Protein AF-A0A847DWL1-F1 (afdb_monomer)

Radius of gyration: 47.7 Å; Cα contacts (8 Å, |Δi|>4): 60; chains: 1; bounding box: 111×87×131 Å

Solvent-accessible surface area (backbone atoms only — not comparable to full-atom values): 14388 Å² total; per-residue (Å²): 108,69,70,57,52,52,52,51,52,52,50,52,53,50,52,54,51,50,54,56,51,52,54,53,48,53,54,49,49,52,54,49,52,54,50,48,53,52,49,53,51,51,51,51,52,52,51,51,50,51,51,52,52,51,51,52,47,52,53,48,52,51,50,51,53,49,51,54,51,51,52,55,48,50,57,46,53,52,50,52,52,52,52,51,53,50,52,53,50,50,54,51,45,45,55,53,48,51,49,40,30,51,40,43,74,73,66,49,58,57,69,60,43,45,53,50,54,50,53,50,45,56,50,54,59,71,68,64,50,77,89,48,46,68,59,50,55,53,52,52,55,51,50,52,46,52,71,77,45,60,84,84,45,50,69,64,46,31,53,51,48,51,52,49,47,64,50,55,74,66,51,82,72,88,82,79,85,85,76,87,85,80,80,86,87,86,80,85,84,91,76,86,90,80,88,81,86,87,83,88,83,87,84,89,85,85,87,85,84,89,77,88,85,81,85,86,88,78,81,88,85,85,82,85,88,81,91,87,85,82,86,134

Sequence (232 aa):
MLALIAAIALAAWTMSRFRNIESGLTHRLEAIDQRGAAIDTTQRQTQDLARDLQNRLSVLEGRVAQTAGLQAQVDKLYRDRADDSYEVTLVEVESGLALAAQQLSLGASPRVVLARLQDLEARLERENDARLAPLRSALLADIERLRVHPATDVGSLALRINSIIAALDQLPLLSSVDEASAGSSGVDMADAAERKAPTAREPQTAAPSASSESAPNGAAAGRPGSASSGEP

Foldseek 3Di:
DVVVVVVVVVVVVVVVVVVVVVVVVVVVVVVVVVVVVVVVVVVVVVVVVVVVVVVVVVVVVVVVVVVVVVVVVVVVVVVVVLLVLVVVLLVVLLVLLLVLLVCLVVVHFLVVSLVSLVVNLVSVVVNPDPVCVVVSVVSVVLSVCCVPPVPPCSVVSSVVSVVVSVVSVPPDPVPDDDPPPPDDDDDDDPDDPDDDDDDDDDDDDDDDDDDDDDDDDDDDDDDDDDDDDDDD

Secondary structure (DSSP, 8-state):
-HHHHHHHHHHHHHHHHHHHHHHHHHHHHHHHHHHHHHHHHHHHHHHHHHHHHHHHHHHHHHHHHHHHHHHHHHHHHHHHHHHHHHHHHHHHHHHHHHHHHHHHHTT--HHHHHHHHHHHHHHHHHH--GGGHHHHHHHHHHHHHHHH-TTTSHHHHHHHHHHHHHHHTTS--TT-SSSTTSS-S-----------------------------------------------

pLDDT: mean 76.65, std 20.62, range [34.88, 98.25]

Nearest PDB structures (foldseek):
  6iql-assembly1_B  TM=6.545E-01  e=1.004E+00  Mus musculus
  6rz7-assembly1_A  TM=6.540E-01  e=3.590E+00  Homo sapiens
  8t1v-assembly1_A  TM=7.012E-01  e=9.480E+00  Homo sapiens

Structure (mmCIF, N/CA/C/O backbone):
data_AF-A0A847DWL1-F1
#
_entry.id   AF-A0A847DWL1-F1
#
loop_
_atom_site.group_PDB
_atom_site.id
_atom_site.type_symbol
_atom_site.label_atom_id
_atom_site.label_alt_id
_atom_site.label_comp_id
_atom_site.label_asym_id
_atom_site.label_entity_id
_atom_site.label_seq_id
_atom_site.pdbx_PDB_ins_code
_atom_site.Cartn_x
_atom_site.Cartn_y
_atom_site.Cartn_z
_atom_site.occupancy
_atom_site.B_iso_or_equiv
_atom_site.auth_seq_id
_atom_site.auth_comp_id
_atom_site.auth_asym_id
_atom_site.auth_atom_id
_atom_site.pdbx_PDB_model_num
ATOM 1 N N . MET A 1 1 ? 64.576 -1.127 -90.840 1.00 82.00 1 MET A N 1
ATOM 2 C CA . MET A 1 1 ? 64.602 -0.094 -89.778 1.00 82.00 1 MET A CA 1
ATOM 3 C C . MET A 1 1 ? 63.202 0.343 -89.356 1.00 82.00 1 MET A C 1
ATOM 5 O O . MET A 1 1 ? 62.863 0.121 -88.205 1.00 82.00 1 MET A O 1
ATOM 9 N N . LEU A 1 2 ? 62.355 0.867 -90.252 1.00 89.62 2 LEU A N 1
ATOM 10 C CA . LEU A 1 2 ? 61.003 1.338 -89.886 1.00 89.62 2 LEU A CA 1
ATOM 11 C C . LEU A 1 2 ? 60.101 0.258 -89.259 1.00 89.62 2 LEU A C 1
ATOM 13 O O . LEU A 1 2 ? 59.489 0.508 -88.229 1.00 89.62 2 LEU A O 1
ATOM 17 N N . ALA A 1 3 ? 60.083 -0.961 -89.810 1.00 88.81 3 ALA A N 1
ATOM 18 C CA . ALA A 1 3 ? 59.307 -2.069 -89.240 1.00 88.81 3 ALA A CA 1
ATOM 19 C C . ALA A 1 3 ? 59.775 -2.471 -87.826 1.00 88.81 3 ALA A C 1
ATOM 21 O O . ALA A 1 3 ? 58.960 -2.819 -86.978 1.00 88.81 3 ALA A O 1
ATOM 22 N N . LEU A 1 4 ? 61.081 -2.371 -87.554 1.00 89.81 4 LEU A N 1
ATOM 23 C CA . LEU A 1 4 ? 61.656 -2.681 -86.244 1.00 89.81 4 LEU A CA 1
ATOM 24 C C . LEU A 1 4 ? 61.266 -1.618 -85.207 1.00 89.81 4 LEU A C 1
ATOM 26 O O . LEU A 1 4 ? 60.873 -1.950 -84.095 1.00 89.81 4 LEU A O 1
ATOM 30 N N . ILE A 1 5 ? 61.315 -0.341 -85.594 1.00 90.19 5 ILE A N 1
ATOM 31 C CA . ILE A 1 5 ? 60.896 0.779 -84.740 1.00 90.19 5 ILE A CA 1
ATOM 32 C C . ILE A 1 5 ? 59.395 0.686 -84.442 1.00 90.19 5 ILE A C 1
ATOM 34 O O . ILE A 1 5 ? 58.993 0.852 -83.295 1.00 90.19 5 ILE A O 1
ATOM 38 N N . ALA A 1 6 ? 58.576 0.357 -85.446 1.00 89.50 6 ALA A N 1
ATOM 39 C CA . ALA A 1 6 ? 57.144 0.144 -85.264 1.00 89.50 6 ALA A CA 1
ATOM 40 C C . ALA A 1 6 ? 56.852 -1.025 -84.307 1.00 89.50 6 ALA A C 1
ATOM 42 O O . ALA A 1 6 ? 56.003 -0.893 -83.430 1.00 89.50 6 ALA A O 1
ATOM 43 N N . ALA A 1 7 ? 57.592 -2.135 -84.414 1.00 89.50 7 ALA A N 1
ATOM 44 C CA . ALA A 1 7 ? 57.454 -3.272 -83.504 1.00 89.50 7 ALA A CA 1
ATOM 45 C C . ALA A 1 7 ? 57.843 -2.916 -82.056 1.00 89.50 7 ALA A C 1
ATOM 47 O O . ALA A 1 7 ? 57.126 -3.275 -81.124 1.00 89.50 7 ALA A O 1
ATOM 48 N N . ILE A 1 8 ? 58.930 -2.160 -81.860 1.00 89.25 8 ILE A N 1
ATOM 49 C CA . ILE A 1 8 ? 59.368 -1.700 -80.531 1.00 89.25 8 ILE A CA 1
ATOM 50 C C . ILE A 1 8 ? 58.361 -0.710 -79.933 1.00 89.25 8 ILE A C 1
ATOM 52 O O . ILE A 1 8 ? 58.020 -0.818 -78.757 1.00 89.25 8 ILE A O 1
ATOM 56 N N . ALA A 1 9 ? 57.846 0.227 -80.733 1.00 88.69 9 ALA A N 1
ATOM 57 C CA . ALA A 1 9 ? 56.832 1.180 -80.290 1.00 88.69 9 ALA A CA 1
ATOM 58 C C . ALA A 1 9 ? 55.529 0.472 -79.883 1.00 88.69 9 ALA A C 1
ATOM 60 O O . ALA A 1 9 ? 54.944 0.800 -78.850 1.00 88.69 9 ALA A O 1
ATOM 61 N N . LEU A 1 10 ? 55.106 -0.540 -80.648 1.00 87.69 10 LEU A N 1
ATOM 62 C CA . LEU A 1 10 ? 53.917 -1.329 -80.334 1.00 87.69 10 LEU A CA 1
ATOM 63 C C . LEU A 1 10 ? 54.110 -2.162 -79.058 1.00 87.69 10 LEU A C 1
ATOM 65 O O . LEU A 1 10 ? 53.200 -2.204 -78.230 1.00 87.69 10 LEU A O 1
ATOM 69 N N . ALA A 1 11 ? 55.295 -2.756 -78.868 1.00 87.31 11 ALA A N 1
ATOM 70 C CA . ALA A 1 11 ? 55.662 -3.506 -77.665 1.00 87.31 11 ALA A CA 1
ATOM 71 C C . ALA A 1 11 ? 55.726 -2.611 -76.414 1.00 87.31 11 ALA A C 1
ATOM 73 O O . ALA A 1 11 ? 55.197 -2.968 -75.362 1.00 87.31 11 ALA A O 1
ATOM 74 N N . ALA A 1 12 ? 56.309 -1.414 -76.529 1.00 86.12 12 ALA A N 1
ATOM 75 C CA . ALA A 1 12 ? 56.329 -0.432 -75.446 1.00 86.12 12 ALA A CA 1
ATOM 76 C C . ALA A 1 12 ? 54.907 0.023 -75.076 1.00 86.12 12 ALA A C 1
ATOM 78 O O . ALA A 1 12 ? 54.562 0.095 -73.897 1.00 86.12 12 ALA A O 1
ATOM 79 N N . TRP A 1 13 ? 54.052 0.258 -76.077 1.00 88.88 13 TRP A N 1
ATOM 80 C CA . TRP A 1 13 ? 52.662 0.656 -75.861 1.00 88.88 13 TRP A CA 1
ATOM 81 C C . TRP A 1 13 ? 51.823 -0.442 -75.190 1.00 88.88 13 TRP A C 1
ATOM 83 O O . TRP A 1 13 ? 51.063 -0.156 -74.260 1.00 88.88 13 TRP A O 1
ATOM 93 N N . THR A 1 14 ? 51.995 -1.705 -75.599 1.00 84.38 14 THR A N 1
ATOM 94 C CA . THR A 1 14 ? 51.331 -2.845 -74.939 1.00 84.38 14 THR A CA 1
ATOM 95 C C . THR A 1 14 ? 51.829 -3.029 -73.509 1.00 84.38 14 THR A C 1
ATOM 97 O O . THR A 1 14 ? 51.009 -3.188 -72.607 1.00 84.38 14 THR A O 1
ATOM 100 N N . MET A 1 15 ? 53.136 -2.910 -73.258 1.00 82.69 15 MET A N 1
ATOM 101 C CA . MET A 1 15 ? 53.697 -3.019 -71.906 1.00 82.69 15 MET A CA 1
ATOM 102 C C . MET A 1 15 ? 53.171 -1.925 -70.962 1.00 82.69 15 MET A C 1
ATOM 104 O O . MET A 1 15 ? 52.817 -2.202 -69.815 1.00 82.69 15 MET A O 1
ATOM 108 N N . SER A 1 16 ? 53.059 -0.681 -71.441 1.00 79.25 16 SER A N 1
ATOM 109 C CA . SER A 1 16 ? 52.452 0.416 -70.675 1.00 79.25 16 SER A CA 1
ATOM 110 C C . SER A 1 16 ? 50.964 0.181 -70.394 1.00 79.25 16 SER A C 1
ATOM 112 O O . SER A 1 16 ? 50.485 0.519 -69.312 1.00 79.25 16 SER A O 1
ATOM 114 N N . ARG A 1 17 ? 50.224 -0.433 -71.329 1.00 80.25 17 ARG A N 1
ATOM 115 C CA . ARG A 1 17 ? 48.820 -0.820 -71.117 1.00 80.25 17 ARG A CA 1
ATOM 116 C C . ARG A 1 17 ? 48.664 -1.881 -70.029 1.00 80.25 17 ARG A C 1
ATOM 118 O O . ARG A 1 1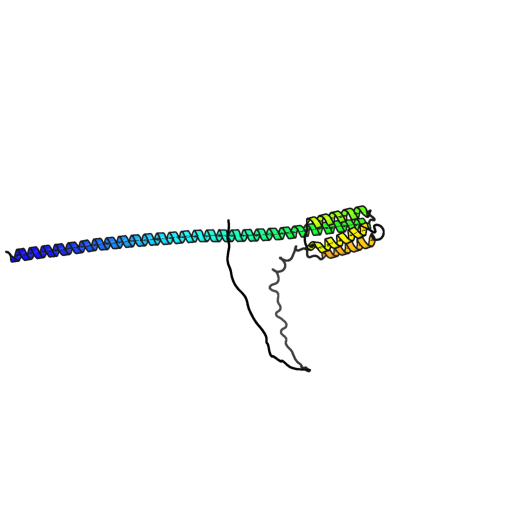7 ? 47.770 -1.731 -69.203 1.00 80.25 17 ARG A O 1
ATOM 125 N N . PHE A 1 18 ? 49.532 -2.892 -69.993 1.00 76.25 18 PHE A N 1
ATOM 126 C CA . PHE A 1 18 ? 49.518 -3.921 -68.944 1.00 76.25 18 PHE A CA 1
ATOM 127 C C . PHE A 1 18 ? 49.814 -3.337 -67.557 1.00 76.25 18 PHE A C 1
ATOM 129 O O . PHE A 1 18 ? 49.041 -3.555 -66.628 1.00 76.25 18 PHE A O 1
ATOM 136 N N . ARG A 1 19 ? 50.845 -2.490 -67.439 1.00 77.94 19 ARG A N 1
ATOM 137 C CA . ARG A 1 19 ? 51.198 -1.824 -66.170 1.00 77.94 19 ARG A CA 1
ATOM 138 C C . ARG A 1 19 ? 50.071 -0.955 -65.603 1.00 77.94 19 ARG A C 1
ATOM 140 O O . ARG A 1 19 ? 49.864 -0.936 -64.394 1.00 77.94 19 ARG A O 1
ATOM 147 N N . ASN A 1 20 ? 49.321 -0.263 -66.464 1.00 79.06 20 ASN A N 1
ATOM 148 C CA . ASN A 1 20 ? 48.182 0.558 -66.036 1.00 79.06 20 ASN A CA 1
ATOM 149 C C . ASN A 1 20 ? 46.973 -0.279 -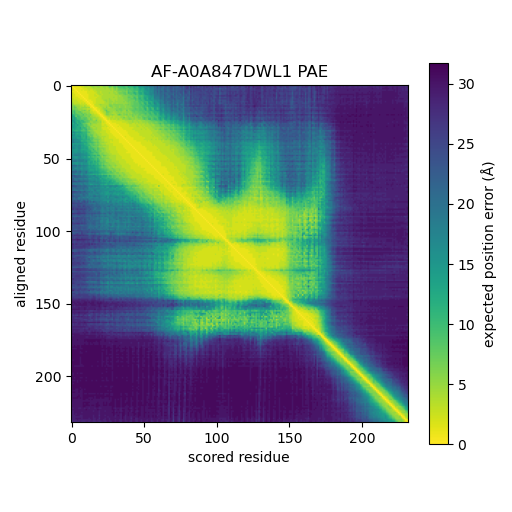65.578 1.00 79.06 20 ASN A C 1
ATOM 151 O O . ASN A 1 20 ? 46.176 0.187 -64.767 1.00 79.06 20 ASN A O 1
ATOM 155 N N . ILE A 1 21 ? 46.810 -1.496 -66.107 1.00 78.94 21 ILE A N 1
ATOM 156 C CA . ILE A 1 21 ? 45.736 -2.412 -65.697 1.00 78.94 21 ILE A CA 1
ATOM 157 C C . ILE A 1 21 ? 46.082 -3.058 -64.351 1.00 78.94 21 ILE A C 1
ATOM 159 O O . ILE A 1 21 ? 45.221 -3.123 -63.477 1.00 78.94 21 ILE A O 1
ATOM 163 N N . GLU A 1 22 ? 47.335 -3.477 -64.164 1.00 81.56 22 GLU A N 1
ATOM 164 C CA . GLU A 1 22 ? 47.825 -4.047 -62.903 1.00 81.56 22 GLU A CA 1
ATOM 165 C C . GLU A 1 22 ? 47.701 -3.053 -61.742 1.00 81.56 22 GLU A C 1
ATOM 167 O O . GLU A 1 22 ? 47.125 -3.398 -60.712 1.00 81.56 22 GLU A O 1
ATOM 172 N N . SER A 1 23 ? 48.134 -1.798 -61.925 1.00 80.31 23 SER A N 1
ATOM 173 C CA . SER A 1 23 ? 48.008 -0.765 -60.885 1.00 80.31 23 SER A CA 1
ATOM 174 C C . SER A 1 23 ? 46.550 -0.411 -60.572 1.00 80.31 23 SER A C 1
ATOM 176 O O . SER A 1 23 ? 46.177 -0.219 -59.414 1.00 80.31 23 SER A O 1
ATOM 178 N N . GLY A 1 24 ? 45.682 -0.372 -61.588 1.00 81.38 24 GLY A N 1
ATOM 179 C CA . GLY A 1 24 ? 44.247 -0.175 -61.388 1.00 81.38 24 GLY A CA 1
ATOM 180 C C . GLY A 1 24 ? 43.596 -1.317 -60.601 1.00 81.38 24 GLY A C 1
ATOM 181 O O . GLY A 1 24 ? 42.674 -1.076 -59.819 1.00 81.38 24 GLY A O 1
ATOM 182 N N . LEU A 1 25 ? 44.080 -2.550 -60.777 1.00 86.94 25 LEU A N 1
ATOM 183 C CA . LEU A 1 25 ? 43.578 -3.723 -60.069 1.00 86.94 25 LEU A CA 1
ATOM 184 C C . LEU A 1 25 ? 44.047 -3.748 -58.612 1.00 86.94 25 LEU A C 1
ATOM 186 O O . LEU A 1 25 ? 43.224 -3.996 -57.734 1.00 86.94 25 LEU A O 1
ATOM 190 N N . THR A 1 26 ? 45.315 -3.422 -58.340 1.00 86.12 26 THR A N 1
ATOM 191 C CA . THR A 1 26 ? 45.828 -3.320 -56.963 1.00 86.12 26 THR A CA 1
ATOM 192 C C . THR A 1 26 ? 45.109 -2.225 -56.185 1.00 86.12 26 THR A C 1
ATOM 194 O O . THR A 1 26 ? 44.660 -2.471 -55.071 1.00 86.12 26 THR A O 1
ATOM 197 N N . HIS A 1 27 ? 44.896 -1.051 -56.791 1.00 90.56 27 HIS A N 1
ATOM 198 C CA . HIS A 1 27 ? 44.134 0.026 -56.152 1.00 90.56 27 HIS A CA 1
ATOM 199 C C . HIS A 1 27 ? 42.665 -0.342 -55.920 1.00 90.56 27 HIS A C 1
ATOM 201 O O . HIS A 1 27 ? 42.089 0.026 -54.898 1.00 90.56 27 HIS A O 1
ATOM 207 N N . ARG A 1 28 ? 42.035 -1.076 -56.848 1.00 90.31 28 ARG A N 1
ATOM 208 C CA . ARG A 1 28 ? 40.670 -1.583 -56.642 1.00 90.31 28 ARG A CA 1
ATOM 209 C C . ARG A 1 28 ? 40.606 -2.607 -55.519 1.00 90.31 28 ARG A C 1
ATOM 211 O O . ARG A 1 28 ? 39.649 -2.567 -54.754 1.00 90.31 28 ARG A O 1
ATOM 218 N N . LEU A 1 29 ? 41.587 -3.501 -55.433 1.00 93.19 29 LEU A N 1
ATOM 219 C CA . LEU A 1 29 ? 41.646 -4.515 -54.386 1.00 93.19 29 LEU A CA 1
ATOM 220 C C . LEU A 1 29 ? 41.826 -3.860 -53.014 1.00 93.19 29 LEU A C 1
ATOM 222 O O . LEU A 1 29 ? 41.023 -4.101 -52.122 1.00 93.19 29 LEU A O 1
ATOM 226 N N . GLU A 1 30 ? 42.761 -2.916 -52.898 1.00 93.62 30 GLU A N 1
ATOM 227 C CA . GLU A 1 30 ? 42.979 -2.139 -51.675 1.00 93.62 30 GLU A CA 1
ATOM 228 C C . GLU A 1 30 ? 41.723 -1.352 -51.257 1.00 93.62 30 GLU A C 1
ATOM 230 O O . GLU A 1 30 ? 41.351 -1.339 -50.085 1.00 93.62 30 GLU A O 1
ATOM 235 N N . ALA A 1 31 ? 41.003 -0.747 -52.210 1.00 93.88 31 ALA A N 1
ATOM 236 C CA . ALA A 1 31 ? 39.746 -0.054 -51.925 1.00 93.88 31 ALA A CA 1
ATOM 237 C C . ALA A 1 31 ? 38.620 -1.004 -51.471 1.00 93.88 31 ALA A C 1
ATOM 239 O O . ALA A 1 31 ? 37.774 -0.609 -50.666 1.00 93.88 31 ALA A O 1
ATOM 240 N N . ILE A 1 32 ? 38.577 -2.239 -51.987 1.00 94.56 32 ILE A N 1
ATOM 241 C CA . ILE A 1 32 ? 37.629 -3.270 -51.538 1.00 94.56 32 ILE A CA 1
ATOM 242 C C . ILE A 1 32 ? 37.988 -3.729 -50.123 1.00 94.56 32 ILE A C 1
ATOM 244 O O . ILE A 1 32 ? 37.096 -3.773 -49.278 1.00 94.56 32 ILE A O 1
ATOM 248 N N . ASP A 1 33 ? 39.268 -3.977 -49.842 1.00 95.19 33 ASP A N 1
ATOM 249 C CA . ASP A 1 33 ? 39.745 -4.385 -48.516 1.00 95.19 33 ASP A CA 1
ATOM 250 C C . ASP A 1 33 ? 39.462 -3.304 -47.461 1.00 95.19 33 ASP A C 1
ATOM 252 O O . ASP A 1 33 ? 38.936 -3.601 -46.387 1.00 95.19 33 ASP A O 1
ATOM 256 N N . GLN A 1 34 ? 39.704 -2.027 -47.784 1.00 95.50 34 GLN A N 1
ATOM 257 C CA . GLN A 1 34 ? 39.369 -0.900 -46.903 1.00 95.50 34 GLN A CA 1
ATOM 258 C C . GLN A 1 34 ? 37.861 -0.801 -46.631 1.00 95.50 34 GLN A C 1
ATOM 260 O O . GLN A 1 34 ? 37.450 -0.552 -45.496 1.00 95.50 34 GLN A O 1
ATOM 265 N N . ARG A 1 35 ? 37.017 -1.016 -47.651 1.00 94.69 35 ARG A N 1
ATOM 266 C CA . ARG A 1 35 ? 35.554 -1.051 -47.480 1.00 94.69 35 ARG A CA 1
ATOM 267 C C . ARG A 1 35 ? 35.113 -2.243 -46.637 1.00 94.69 35 ARG A C 1
ATOM 269 O O . ARG A 1 35 ? 34.238 -2.068 -45.796 1.00 94.69 35 ARG A O 1
ATOM 276 N N . GLY A 1 36 ? 35.721 -3.413 -46.830 1.00 96.50 36 GLY A N 1
ATOM 277 C CA . GLY A 1 36 ? 35.481 -4.601 -46.009 1.00 96.50 36 GLY A CA 1
ATOM 278 C C . GLY A 1 36 ? 35.791 -4.330 -44.538 1.00 96.50 36 GLY A C 1
ATOM 279 O O . GLY A 1 36 ? 34.924 -4.501 -43.686 1.00 96.50 36 GLY A O 1
ATOM 280 N N . ALA A 1 37 ? 36.969 -3.766 -44.255 1.00 96.19 37 ALA A N 1
ATOM 281 C CA . ALA A 1 37 ? 37.354 -3.379 -42.901 1.00 96.19 37 ALA A CA 1
ATOM 282 C C . ALA A 1 37 ? 36.398 -2.337 -42.284 1.00 96.19 37 ALA A C 1
ATOM 284 O O . ALA A 1 37 ? 36.060 -2.438 -41.106 1.00 96.19 37 ALA A O 1
ATOM 285 N N . ALA A 1 38 ? 35.927 -1.354 -43.061 1.00 95.69 38 ALA A N 1
ATOM 286 C CA . ALA A 1 38 ? 34.955 -0.360 -42.594 1.00 95.69 38 ALA A CA 1
ATOM 287 C C . ALA A 1 38 ? 33.562 -0.961 -42.312 1.00 95.69 38 ALA A C 1
ATOM 289 O O . ALA A 1 38 ? 32.874 -0.536 -41.380 1.00 95.69 38 ALA A O 1
ATOM 290 N N . ILE A 1 39 ? 33.138 -1.957 -43.096 1.00 96.75 39 ILE A N 1
ATOM 291 C CA . ILE A 1 39 ? 31.892 -2.696 -42.852 1.00 96.75 39 ILE A CA 1
ATOM 292 C C . ILE A 1 39 ? 32.023 -3.527 -41.574 1.00 96.75 39 ILE A C 1
ATOM 294 O O . ILE A 1 39 ? 31.145 -3.444 -40.717 1.00 96.75 39 ILE A O 1
ATOM 298 N N . ASP A 1 40 ? 33.130 -4.250 -41.398 1.00 97.25 40 ASP A N 1
ATOM 299 C CA . ASP A 1 40 ? 33.374 -5.071 -40.207 1.00 97.25 40 ASP A CA 1
ATOM 300 C C . ASP A 1 40 ? 33.408 -4.227 -38.926 1.00 97.25 40 ASP A C 1
ATOM 302 O O . ASP A 1 40 ? 32.845 -4.616 -37.899 1.00 97.25 40 ASP A O 1
ATOM 306 N N . THR A 1 41 ? 34.041 -3.049 -38.963 1.00 97.38 41 THR A N 1
ATOM 307 C CA . THR A 1 41 ? 34.055 -2.134 -37.810 1.00 97.38 41 THR A CA 1
ATOM 308 C C . THR A 1 41 ? 32.663 -1.589 -37.511 1.00 97.38 41 THR A C 1
ATOM 310 O O . THR A 1 41 ? 32.253 -1.599 -36.350 1.00 97.38 41 THR A O 1
ATOM 313 N N . THR A 1 42 ? 31.902 -1.193 -38.535 1.00 97.06 42 THR A N 1
ATOM 314 C CA . THR A 1 42 ? 30.512 -0.728 -38.379 1.00 97.06 42 THR A CA 1
ATOM 315 C C . THR A 1 42 ? 29.609 -1.835 -37.828 1.00 97.06 42 THR A C 1
ATOM 317 O O . THR A 1 42 ? 28.774 -1.589 -36.953 1.00 97.06 42 THR A O 1
ATOM 320 N N . GLN A 1 43 ? 29.793 -3.076 -38.285 1.00 97.88 43 GLN A N 1
ATOM 321 C CA . GLN A 1 43 ? 29.054 -4.234 -37.791 1.00 97.88 43 GLN A CA 1
ATOM 322 C C . GLN A 1 43 ? 29.353 -4.486 -36.310 1.00 97.88 43 GLN A C 1
ATOM 324 O O . GLN A 1 43 ? 28.420 -4.672 -35.529 1.00 97.88 43 GLN A O 1
ATOM 329 N N . ARG A 1 44 ? 30.630 -4.439 -35.905 1.00 97.75 44 ARG A N 1
ATOM 330 C CA . ARG A 1 44 ? 31.029 -4.566 -34.492 1.00 97.75 44 ARG A CA 1
ATOM 331 C C . ARG A 1 44 ? 30.434 -3.447 -33.636 1.00 97.75 44 ARG A C 1
ATOM 333 O O . ARG A 1 44 ? 29.816 -3.744 -32.623 1.00 97.75 44 ARG A O 1
ATOM 340 N N . GLN A 1 45 ? 30.511 -2.192 -34.083 1.00 97.50 45 GLN A N 1
ATOM 341 C CA . GLN A 1 45 ? 29.896 -1.054 -33.383 1.00 97.50 45 GLN A CA 1
ATOM 342 C C . GLN A 1 45 ? 28.381 -1.221 -33.217 1.00 97.50 45 GLN A C 1
ATOM 344 O O . GLN A 1 45 ? 27.838 -0.944 -32.151 1.00 97.50 45 GLN A O 1
ATOM 349 N N . THR A 1 46 ? 27.698 -1.714 -34.252 1.00 97.50 46 THR A N 1
ATOM 350 C CA . THR A 1 46 ? 26.253 -1.973 -34.201 1.00 97.50 46 THR A CA 1
ATOM 351 C C . THR A 1 46 ? 25.925 -3.094 -33.213 1.00 97.50 46 THR A C 1
ATOM 353 O O . THR A 1 46 ? 24.967 -2.979 -32.452 1.00 97.50 46 THR A O 1
ATOM 356 N N . GLN A 1 47 ? 26.728 -4.162 -33.183 1.00 98.06 47 GLN A N 1
ATOM 357 C CA . GLN A 1 47 ? 26.576 -5.244 -32.205 1.00 98.06 47 GLN A CA 1
ATOM 358 C C . GLN A 1 47 ? 26.821 -4.758 -30.774 1.00 98.06 47 GLN A C 1
ATOM 360 O O . GLN A 1 47 ? 26.071 -5.126 -29.873 1.00 98.06 47 GLN A O 1
ATOM 365 N N . ASP A 1 48 ? 27.830 -3.917 -30.561 1.00 97.88 48 ASP A N 1
ATOM 366 C CA . ASP A 1 48 ? 28.130 -3.360 -29.243 1.00 97.88 48 ASP A CA 1
ATOM 367 C C . ASP A 1 48 ? 27.039 -2.387 -28.777 1.00 97.88 48 ASP A C 1
ATOM 369 O O . ASP A 1 48 ? 26.630 -2.440 -27.618 1.00 97.88 48 ASP A O 1
ATOM 373 N N . LEU A 1 49 ? 26.476 -1.580 -29.683 1.00 97.94 49 LEU A N 1
ATOM 374 C CA . LEU A 1 49 ? 25.313 -0.739 -29.392 1.00 97.94 49 LEU A CA 1
ATOM 375 C C . LEU A 1 49 ? 24.080 -1.586 -29.051 1.00 97.94 49 LEU A C 1
ATOM 377 O O . LEU A 1 49 ? 23.380 -1.283 -28.088 1.00 97.94 49 LEU A O 1
ATOM 381 N N . ALA A 1 50 ? 23.826 -2.670 -29.790 1.00 97.88 50 ALA A N 1
ATOM 382 C CA . ALA A 1 50 ? 22.728 -3.589 -29.486 1.00 97.88 50 ALA A CA 1
ATOM 383 C C . ALA A 1 50 ? 22.896 -4.241 -28.102 1.00 97.88 50 ALA A C 1
ATOM 385 O O . ALA A 1 50 ? 21.929 -4.330 -27.345 1.00 97.88 50 ALA A O 1
ATOM 386 N N . ARG A 1 51 ? 24.126 -4.630 -27.739 1.00 98.19 51 ARG A N 1
ATOM 387 C CA . ARG A 1 51 ? 24.454 -5.140 -26.398 1.00 98.19 51 ARG A CA 1
ATOM 388 C C . ARG A 1 51 ? 24.243 -4.082 -25.314 1.00 98.19 51 ARG A C 1
ATOM 390 O O . ARG A 1 51 ? 23.660 -4.402 -24.283 1.00 98.19 51 ARG A O 1
ATOM 397 N N . ASP A 1 52 ? 24.659 -2.833 -25.536 1.00 98.00 52 ASP A N 1
ATOM 398 C CA . ASP A 1 52 ? 24.426 -1.736 -24.581 1.00 98.00 52 ASP A CA 1
ATOM 399 C C . ASP A 1 52 ? 22.927 -1.478 -24.377 1.00 98.00 52 ASP A C 1
ATOM 401 O O . ASP A 1 52 ? 22.457 -1.386 -23.242 1.00 98.00 52 ASP A O 1
ATOM 405 N N . LEU A 1 53 ? 22.146 -1.441 -25.463 1.00 97.94 53 LEU A N 1
ATOM 406 C CA . LEU A 1 53 ? 20.691 -1.295 -25.386 1.00 97.94 53 LEU A CA 1
ATOM 407 C C . LEU A 1 53 ? 20.036 -2.458 -24.638 1.00 97.94 53 LEU A C 1
ATOM 409 O O . LEU A 1 53 ? 19.166 -2.217 -23.804 1.00 97.94 53 LEU A O 1
ATOM 413 N N . GLN A 1 54 ? 20.466 -3.697 -24.883 1.00 97.50 54 GLN A N 1
ATOM 414 C CA . GLN A 1 54 ? 19.950 -4.867 -24.174 1.00 97.50 54 GLN A CA 1
ATOM 415 C C . GLN A 1 54 ? 20.292 -4.827 -22.679 1.00 97.50 54 GLN A C 1
ATOM 417 O O . GLN A 1 54 ? 19.438 -5.130 -21.846 1.00 97.50 54 GLN A O 1
ATOM 422 N N . ASN A 1 55 ? 21.497 -4.380 -22.318 1.00 97.94 55 ASN A N 1
ATOM 423 C CA . ASN A 1 55 ? 21.880 -4.186 -20.920 1.00 97.94 55 ASN A CA 1
ATOM 424 C C . ASN A 1 55 ? 21.021 -3.105 -20.249 1.00 97.94 55 ASN A C 1
ATOM 426 O O . ASN A 1 55 ? 20.517 -3.309 -19.145 1.00 97.94 55 ASN A O 1
ATOM 430 N N . ARG A 1 56 ? 20.800 -1.967 -20.920 1.00 97.69 56 ARG A N 1
ATOM 431 C CA . ARG A 1 56 ? 19.918 -0.901 -20.415 1.00 97.69 56 ARG A CA 1
ATOM 432 C C . ARG A 1 56 ? 18.480 -1.379 -20.267 1.00 97.69 56 ARG A C 1
ATOM 434 O O . ARG A 1 56 ? 17.846 -1.038 -19.272 1.00 97.69 56 ARG A O 1
ATOM 441 N N . LEU A 1 57 ? 17.983 -2.166 -21.222 1.00 98.25 57 LEU A N 1
ATOM 442 C CA . LEU A 1 57 ? 16.654 -2.766 -21.160 1.00 98.25 57 LEU A CA 1
ATOM 443 C C . LEU A 1 57 ? 16.542 -3.685 -19.944 1.00 98.25 57 LEU A C 1
ATOM 445 O O . LEU A 1 57 ? 15.629 -3.507 -19.154 1.00 98.25 57 LEU A O 1
ATOM 449 N N . SER A 1 58 ? 17.517 -4.569 -19.727 1.00 97.00 58 SER A N 1
ATOM 450 C CA . SER A 1 58 ? 17.536 -5.459 -18.561 1.00 97.00 58 SER A CA 1
ATOM 451 C C . SER A 1 58 ? 17.544 -4.682 -17.236 1.00 97.00 58 SER A C 1
ATOM 453 O O . SER A 1 58 ? 16.816 -5.024 -16.304 1.00 97.00 58 SER A O 1
ATOM 455 N N . VAL A 1 59 ? 18.298 -3.580 -17.153 1.00 97.88 59 VAL A N 1
ATOM 456 C CA . VAL A 1 59 ? 18.278 -2.694 -15.975 1.00 97.88 59 VAL A CA 1
ATOM 457 C C . VAL A 1 59 ? 16.915 -2.015 -15.804 1.00 97.88 59 VAL A C 1
ATOM 459 O O . VAL A 1 59 ? 16.427 -1.901 -14.679 1.00 97.88 59 VAL A O 1
ATOM 462 N N . LEU A 1 60 ? 16.293 -1.554 -16.892 1.00 97.94 60 LEU A N 1
ATOM 463 C CA . LEU A 1 60 ? 14.967 -0.932 -16.862 1.00 97.94 60 LEU A CA 1
ATOM 464 C C . LEU A 1 60 ? 13.885 -1.933 -16.456 1.00 97.94 60 LEU A C 1
ATOM 466 O O . LEU A 1 60 ? 13.087 -1.620 -15.580 1.00 97.94 60 LEU A O 1
ATOM 470 N N . GLU A 1 61 ? 13.894 -3.137 -17.021 1.00 96.62 61 GLU A N 1
ATOM 471 C CA . GLU A 1 61 ? 13.010 -4.242 -16.644 1.00 96.62 61 GLU A CA 1
ATOM 472 C C . GLU A 1 61 ? 13.174 -4.590 -15.162 1.00 96.62 61 GLU A C 1
ATOM 474 O O . GLU A 1 61 ? 12.182 -4.709 -14.445 1.00 96.62 61 GLU A O 1
ATOM 479 N N . GLY A 1 62 ? 14.415 -4.650 -14.667 1.00 96.38 62 GLY A N 1
ATOM 480 C CA . GLY A 1 62 ? 14.700 -4.844 -13.246 1.00 96.38 62 GLY A CA 1
ATOM 481 C C . GLY A 1 62 ? 14.131 -3.728 -12.366 1.00 96.38 62 GLY A C 1
ATOM 482 O O . GLY A 1 62 ? 13.525 -4.006 -11.331 1.00 96.38 62 GLY A O 1
ATOM 483 N N . ARG A 1 63 ? 14.256 -2.460 -12.786 1.00 95.69 63 ARG A N 1
ATOM 484 C CA . ARG A 1 63 ? 13.655 -1.316 -12.074 1.00 95.69 63 ARG A CA 1
ATOM 485 C C . ARG A 1 63 ? 12.131 -1.366 -12.093 1.00 95.69 63 ARG A C 1
ATOM 487 O O . ARG A 1 63 ? 11.519 -1.102 -11.065 1.00 95.69 63 ARG A O 1
ATOM 494 N N . VAL A 1 64 ? 11.521 -1.734 -13.219 1.00 96.94 64 VAL A N 1
ATOM 495 C CA . VAL A 1 64 ? 10.065 -1.902 -13.330 1.00 96.94 64 VAL A CA 1
ATOM 496 C C . VAL A 1 64 ? 9.589 -3.016 -12.396 1.00 96.94 64 VAL A C 1
ATOM 498 O O . VAL A 1 64 ? 8.676 -2.787 -11.603 1.00 96.94 64 VAL A O 1
ATOM 501 N N . ALA A 1 65 ? 10.254 -4.175 -12.403 1.00 95.56 65 ALA A N 1
ATOM 502 C CA . ALA A 1 65 ? 9.948 -5.283 -11.498 1.00 95.56 65 ALA A CA 1
ATOM 503 C C . ALA A 1 65 ? 10.097 -4.876 -10.022 1.00 95.56 65 ALA A C 1
ATOM 505 O O . ALA A 1 65 ? 9.231 -5.185 -9.204 1.00 95.56 65 ALA A O 1
ATOM 506 N N . GLN A 1 66 ? 11.141 -4.114 -9.685 1.00 94.19 66 GLN A N 1
ATOM 507 C CA . GLN A 1 66 ? 11.325 -3.568 -8.341 1.00 94.19 66 GLN A CA 1
ATOM 508 C C . GLN A 1 66 ? 10.189 -2.611 -7.956 1.00 94.19 66 GLN A C 1
ATOM 510 O O . GLN A 1 66 ? 9.641 -2.732 -6.864 1.00 94.19 66 GLN A O 1
ATOM 515 N N . THR A 1 67 ? 9.803 -1.682 -8.837 1.00 93.25 67 THR A N 1
ATOM 516 C CA . THR A 1 67 ? 8.701 -0.748 -8.554 1.00 93.25 67 THR A CA 1
ATOM 517 C C . THR A 1 67 ? 7.360 -1.457 -8.398 1.00 93.25 67 THR A C 1
ATOM 519 O O . THR A 1 67 ? 6.608 -1.113 -7.490 1.00 93.25 67 THR A O 1
ATOM 522 N N . ALA A 1 68 ? 7.086 -2.482 -9.210 1.00 92.00 68 ALA A N 1
ATOM 523 C CA . ALA A 1 68 ? 5.892 -3.310 -9.067 1.00 92.00 68 ALA A CA 1
ATOM 524 C C . ALA A 1 68 ? 5.894 -4.066 -7.727 1.00 92.00 68 ALA A C 1
ATOM 526 O O . ALA A 1 68 ? 4.875 -4.113 -7.041 1.00 92.00 68 ALA A O 1
ATOM 527 N N . GLY A 1 69 ? 7.054 -4.587 -7.307 1.00 93.69 69 GLY A N 1
ATOM 528 C CA . GLY A 1 69 ? 7.219 -5.214 -5.994 1.00 93.69 69 GLY A CA 1
ATOM 529 C C . GLY A 1 69 ? 6.980 -4.246 -4.830 1.00 93.69 69 GLY A C 1
ATOM 530 O O . GLY A 1 69 ? 6.289 -4.593 -3.875 1.00 93.69 69 GLY A O 1
ATOM 531 N N . LEU A 1 70 ? 7.487 -3.012 -4.927 1.00 95.06 70 LEU A N 1
ATOM 532 C CA . LEU A 1 70 ? 7.261 -1.972 -3.915 1.00 95.06 70 LEU A CA 1
ATOM 533 C C . LEU A 1 70 ? 5.788 -1.556 -3.830 1.00 95.06 70 LEU A C 1
ATOM 535 O O . LEU A 1 70 ? 5.274 -1.386 -2.728 1.00 95.06 70 LEU A O 1
ATOM 539 N N . GLN A 1 71 ? 5.096 -1.426 -4.964 1.00 92.00 71 GLN A N 1
ATOM 540 C CA . GLN A 1 71 ? 3.658 -1.135 -4.982 1.00 92.00 71 GLN A CA 1
ATOM 541 C C . GLN A 1 71 ? 2.857 -2.248 -4.300 1.00 92.00 71 GLN A C 1
ATOM 543 O O . GLN A 1 71 ? 2.071 -1.966 -3.400 1.00 92.00 71 GLN A O 1
ATOM 548 N N . ALA A 1 72 ? 3.136 -3.514 -4.630 1.00 91.06 72 ALA A N 1
ATOM 549 C CA . ALA A 1 72 ? 2.489 -4.653 -3.980 1.00 91.06 72 ALA A CA 1
ATOM 550 C C . ALA A 1 72 ? 2.752 -4.694 -2.461 1.00 91.06 72 ALA A C 1
ATOM 552 O O . ALA A 1 72 ? 1.869 -5.059 -1.684 1.00 91.06 72 ALA A O 1
ATOM 553 N N . GLN A 1 73 ? 3.951 -4.291 -2.025 1.00 93.31 73 GLN A N 1
ATOM 554 C CA . GLN A 1 73 ? 4.284 -4.186 -0.606 1.00 93.31 73 GLN A CA 1
ATOM 555 C C . GLN A 1 73 ? 3.504 -3.065 0.089 1.00 93.31 73 GLN A C 1
ATOM 557 O O . GLN A 1 73 ? 3.023 -3.275 1.198 1.00 93.31 73 GLN A O 1
ATOM 562 N N . VAL A 1 74 ? 3.342 -1.901 -0.546 1.00 93.44 74 VAL A N 1
ATOM 563 C CA . VAL A 1 74 ? 2.526 -0.801 -0.004 1.00 93.44 74 VAL A CA 1
ATOM 564 C C . VAL A 1 74 ? 1.062 -1.218 0.119 1.00 93.44 74 VAL A C 1
ATOM 566 O O . VAL A 1 74 ? 0.464 -0.994 1.168 1.00 93.44 74 VAL A O 1
ATOM 569 N N . ASP A 1 75 ? 0.508 -1.888 -0.893 1.00 89.56 75 ASP A N 1
ATOM 570 C CA . ASP A 1 75 ? -0.871 -2.388 -0.850 1.00 89.56 75 ASP A CA 1
ATOM 571 C C . ASP A 1 75 ? -1.070 -3.414 0.269 1.00 89.56 75 ASP A C 1
ATOM 573 O O . ASP A 1 75 ? -2.102 -3.424 0.942 1.00 89.56 75 ASP A O 1
ATOM 577 N N . LYS A 1 76 ? -0.074 -4.283 0.490 1.00 91.81 76 LYS A N 1
ATOM 578 C CA . LYS A 1 76 ? -0.077 -5.217 1.618 1.00 91.81 76 LYS A CA 1
ATOM 579 C C . LYS A 1 76 ? -0.036 -4.468 2.952 1.00 91.81 76 LYS A C 1
ATOM 581 O O . LYS A 1 76 ? -0.928 -4.667 3.760 1.00 91.81 76 LYS A O 1
ATOM 586 N N . LEU A 1 77 ? 0.924 -3.562 3.150 1.00 90.94 77 LEU A N 1
ATOM 587 C CA . LEU A 1 77 ? 1.047 -2.781 4.388 1.00 90.94 77 LEU A CA 1
ATOM 588 C C . LEU A 1 77 ? -0.203 -1.947 4.688 1.00 90.94 77 LEU A C 1
ATOM 590 O O . LEU A 1 77 ? -0.548 -1.760 5.851 1.00 90.94 77 LEU A O 1
ATOM 594 N N . TYR A 1 78 ? -0.879 -1.434 3.658 1.00 87.88 78 TYR A N 1
ATOM 595 C CA . TYR A 1 78 ? -2.128 -0.698 3.824 1.00 87.88 78 TYR A CA 1
ATOM 596 C C . TYR A 1 78 ? -3.263 -1.603 4.314 1.00 87.88 78 TYR A C 1
ATOM 598 O O . TYR A 1 78 ? -3.984 -1.216 5.232 1.00 87.88 78 TYR A O 1
ATOM 606 N N . ARG A 1 79 ? -3.398 -2.806 3.737 1.00 87.25 79 ARG A N 1
ATOM 607 C CA . ARG A 1 79 ? -4.379 -3.804 4.190 1.00 87.25 79 ARG A CA 1
ATOM 608 C C . ARG A 1 79 ? -4.076 -4.294 5.602 1.00 87.25 79 ARG A C 1
ATOM 610 O O . ARG A 1 79 ? -4.955 -4.197 6.446 1.00 87.25 79 ARG A O 1
ATOM 617 N N . ASP A 1 80 ? -2.833 -4.694 5.865 1.00 89.81 80 ASP A N 1
ATOM 618 C CA . ASP A 1 80 ? -2.393 -5.172 7.180 1.00 89.81 80 ASP A CA 1
ATOM 619 C C . ASP A 1 80 ? -2.646 -4.094 8.253 1.00 89.81 80 ASP A C 1
ATOM 621 O O . ASP A 1 80 ? -3.217 -4.375 9.297 1.00 89.81 80 ASP A O 1
ATOM 625 N N . ARG A 1 81 ? -2.333 -2.819 7.968 1.00 88.06 81 ARG A N 1
ATOM 626 C CA . ARG A 1 81 ? -2.605 -1.710 8.898 1.00 88.06 81 ARG A CA 1
ATOM 627 C C . ARG A 1 81 ? -4.099 -1.474 9.141 1.00 88.06 81 ARG A C 1
ATOM 629 O O . ARG A 1 81 ? -4.464 -1.081 10.248 1.00 88.06 81 ARG A O 1
ATOM 636 N N . ALA A 1 82 ? -4.936 -1.615 8.114 1.00 82.25 82 ALA A N 1
ATOM 637 C CA . ALA A 1 82 ? -6.380 -1.446 8.252 1.00 82.25 82 ALA A CA 1
ATOM 638 C C . ALA A 1 82 ? -6.990 -2.575 9.097 1.00 82.25 82 ALA A C 1
ATOM 640 O O . ALA A 1 82 ? -7.790 -2.296 9.988 1.00 82.25 82 ALA A O 1
ATOM 641 N N . ASP A 1 83 ? -6.568 -3.819 8.865 1.00 86.12 83 ASP A N 1
ATOM 642 C CA . ASP A 1 83 ? -7.040 -4.968 9.638 1.00 86.12 83 ASP A CA 1
ATOM 643 C C . ASP A 1 83 ? -6.496 -4.933 11.087 1.00 86.12 83 ASP A C 1
ATOM 645 O O . ASP A 1 83 ? -7.274 -5.133 12.018 1.00 86.12 83 ASP A O 1
ATOM 649 N N . ASP A 1 84 ? -5.233 -4.541 11.313 1.00 86.94 84 ASP A N 1
ATOM 650 C CA . ASP A 1 84 ? -4.669 -4.338 12.663 1.00 86.94 84 ASP A CA 1
ATOM 651 C C . ASP A 1 84 ? -5.457 -3.286 13.468 1.00 86.94 84 ASP A C 1
ATOM 653 O O . ASP A 1 84 ? -5.728 -3.461 14.657 1.00 86.94 84 ASP A O 1
ATOM 657 N N . SER A 1 85 ? -5.828 -2.166 12.833 1.00 86.06 85 SER A N 1
ATOM 658 C CA . SER A 1 85 ? -6.586 -1.084 13.486 1.00 86.06 85 SER A CA 1
ATOM 659 C C . SER A 1 85 ? -7.990 -1.541 13.898 1.00 86.06 85 SER A C 1
ATOM 661 O O . SER A 1 85 ? -8.454 -1.242 15.008 1.00 86.06 85 SER A O 1
ATOM 663 N N . TYR A 1 86 ? -8.630 -2.338 13.037 1.00 89.25 86 TYR A N 1
ATOM 664 C CA . TYR A 1 86 ? -9.907 -2.983 13.318 1.00 89.25 86 TYR A CA 1
ATOM 665 C C . TYR A 1 86 ? -9.799 -3.965 14.493 1.00 89.25 86 TYR A C 1
ATOM 667 O O . TYR A 1 86 ? -10.580 -3.852 15.441 1.00 89.25 86 TYR A O 1
ATOM 675 N N . GLU A 1 87 ? -8.826 -4.883 14.479 1.00 87.50 87 GLU A N 1
ATOM 676 C CA . GLU A 1 87 ? -8.656 -5.886 15.541 1.00 87.50 87 GLU A CA 1
ATOM 677 C C . GLU A 1 87 ? -8.341 -5.241 16.898 1.00 87.50 87 GLU A C 1
ATOM 679 O O . GLU A 1 87 ? -8.940 -5.600 17.915 1.00 87.50 87 GLU A O 1
ATOM 684 N N . VAL A 1 88 ? -7.468 -4.228 16.926 1.00 88.88 88 VAL A N 1
ATOM 685 C CA . VAL A 1 88 ? -7.159 -3.484 18.159 1.00 88.88 88 VAL A CA 1
ATOM 686 C C . VAL A 1 88 ? -8.405 -2.792 18.709 1.00 88.88 88 VAL A C 1
ATOM 688 O O . VAL A 1 88 ? -8.677 -2.870 19.911 1.00 88.88 88 VAL A O 1
ATOM 691 N N . THR A 1 89 ? -9.183 -2.132 17.848 1.00 90.62 89 THR A N 1
ATOM 692 C CA . THR A 1 89 ? -10.418 -1.458 18.271 1.00 90.62 89 THR A CA 1
ATOM 693 C C . THR A 1 89 ? -11.459 -2.459 18.768 1.00 90.62 89 THR A C 1
ATOM 695 O O . THR A 1 89 ? -12.138 -2.187 19.760 1.00 90.62 89 THR A O 1
ATOM 698 N N . LEU A 1 90 ? -11.563 -3.629 18.134 1.00 91.50 90 LEU A N 1
ATOM 699 C CA . LEU A 1 90 ? -12.480 -4.695 18.528 1.00 91.50 90 LEU A CA 1
ATOM 700 C C . LEU A 1 90 ? -12.184 -5.200 19.949 1.00 91.50 90 LEU A C 1
ATOM 702 O O . LEU A 1 90 ? -13.075 -5.182 20.800 1.00 91.50 90 LEU A O 1
ATOM 706 N N . VAL A 1 91 ? -10.928 -5.563 20.224 1.00 90.75 91 VAL A N 1
ATOM 707 C CA . VAL A 1 91 ? -10.485 -6.064 21.540 1.00 90.75 91 VAL A CA 1
ATOM 708 C C . VAL A 1 91 ? -10.647 -4.997 22.629 1.00 90.75 91 VAL A C 1
ATOM 710 O O . VAL A 1 91 ? -11.053 -5.283 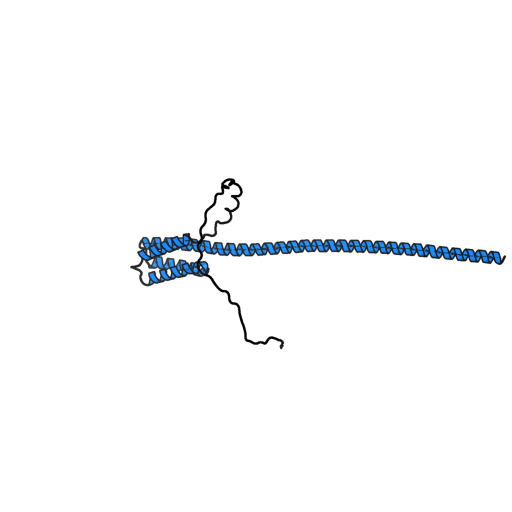23.762 1.00 90.75 91 VAL A O 1
ATOM 713 N N . GLU A 1 92 ? -10.363 -3.732 22.309 1.00 91.06 92 GLU A N 1
ATOM 714 C CA . GLU A 1 92 ? -10.550 -2.636 23.260 1.00 91.06 92 GLU A CA 1
ATOM 715 C C . GLU A 1 92 ? -12.031 -2.429 23.608 1.00 91.06 92 GLU A C 1
ATOM 717 O O . GLU A 1 92 ? -12.378 -2.269 24.782 1.00 91.06 92 GLU A O 1
ATOM 722 N N . VAL A 1 93 ? -12.917 -2.477 22.610 1.00 92.81 93 VAL A N 1
ATOM 723 C CA . VAL A 1 93 ? -14.358 -2.342 22.841 1.00 92.81 93 VAL A CA 1
ATOM 724 C C . VAL A 1 93 ? -14.900 -3.528 23.627 1.00 92.81 93 VAL A C 1
ATOM 726 O O . VAL A 1 93 ? -15.661 -3.311 24.566 1.00 92.81 93 VAL A O 1
ATOM 729 N N . GLU A 1 94 ? -14.483 -4.753 23.316 1.00 91.88 94 GLU A N 1
ATOM 730 C CA . GLU A 1 94 ? -14.883 -5.948 24.061 1.00 91.88 94 GLU A CA 1
ATOM 731 C C . GLU A 1 94 ? -14.472 -5.860 25.537 1.00 91.88 94 GLU A C 1
ATOM 733 O O . GLU A 1 94 ? -15.311 -6.000 26.430 1.00 91.88 94 GLU A O 1
ATOM 738 N N . SER A 1 95 ? -13.202 -5.548 25.811 1.00 91.50 95 SER A N 1
ATOM 739 C CA . SER A 1 95 ? -12.699 -5.422 27.185 1.00 91.50 95 SER A CA 1
ATOM 740 C C . SER A 1 95 ? -13.370 -4.277 27.955 1.00 91.50 95 SER A C 1
ATOM 742 O O . SER A 1 95 ? -13.723 -4.432 29.130 1.00 91.50 95 SER A O 1
ATOM 744 N N . GLY A 1 96 ? -13.618 -3.139 27.300 1.00 90.19 96 GLY A N 1
ATOM 745 C CA . GLY A 1 96 ? -14.349 -2.018 27.887 1.00 90.19 96 GLY A CA 1
ATOM 746 C C . GLY A 1 96 ? -15.812 -2.353 28.174 1.00 90.19 96 GLY A C 1
ATOM 747 O O . GLY A 1 96 ? -16.355 -1.959 29.211 1.00 90.19 96 GLY A O 1
ATOM 748 N N . LEU A 1 97 ? -16.441 -3.119 27.287 1.00 91.44 97 LEU A N 1
ATOM 749 C CA . LEU A 1 97 ? -17.819 -3.558 27.415 1.00 91.44 97 LEU A CA 1
ATOM 750 C C . LEU A 1 97 ? -17.969 -4.618 28.522 1.00 91.44 97 LEU A C 1
ATOM 752 O O . LEU A 1 97 ? -18.895 -4.528 29.332 1.00 91.44 97 LEU A O 1
ATOM 756 N N . ALA A 1 98 ? -17.016 -5.547 28.640 1.00 90.25 98 ALA A N 1
ATOM 757 C CA . ALA A 1 98 ? -16.932 -6.503 29.744 1.00 90.25 98 ALA A CA 1
ATOM 758 C C . ALA A 1 98 ? -16.781 -5.788 31.095 1.00 90.25 98 ALA A C 1
ATOM 760 O O . ALA A 1 98 ? -17.474 -6.111 32.065 1.00 90.25 98 ALA A O 1
ATOM 761 N N . LEU A 1 99 ? -15.939 -4.751 31.150 1.00 91.69 99 LEU A N 1
ATOM 762 C CA . LEU A 1 99 ? -15.780 -3.920 32.341 1.00 91.69 99 LEU A CA 1
ATOM 763 C C . LEU A 1 99 ? -17.071 -3.159 32.685 1.00 91.69 99 LEU A C 1
ATOM 765 O O . LEU A 1 99 ? -17.447 -3.083 33.856 1.00 91.69 99 LEU A O 1
ATOM 769 N N . ALA A 1 100 ? -17.772 -2.618 31.686 1.00 88.44 100 ALA A N 1
ATOM 770 C CA . ALA A 1 100 ? -19.056 -1.946 31.881 1.00 88.44 100 ALA A CA 1
ATOM 771 C C . ALA A 1 100 ? -20.129 -2.913 32.417 1.00 88.44 100 ALA A C 1
ATOM 773 O O . ALA A 1 100 ? -20.832 -2.575 33.372 1.00 88.44 100 ALA A O 1
ATOM 774 N N . ALA A 1 101 ? -20.210 -4.131 31.870 1.00 87.06 101 ALA A N 1
ATOM 775 C CA . ALA A 1 101 ? -21.111 -5.180 32.350 1.00 87.06 101 ALA A CA 1
ATOM 776 C C . ALA A 1 101 ? -20.802 -5.585 33.796 1.00 87.06 101 ALA A C 1
ATOM 778 O O . ALA A 1 101 ? -21.711 -5.690 34.624 1.00 87.06 101 ALA A O 1
ATOM 779 N N . GLN A 1 102 ? -19.516 -5.749 34.124 1.00 89.31 102 GLN A N 1
ATOM 780 C CA . GLN A 1 102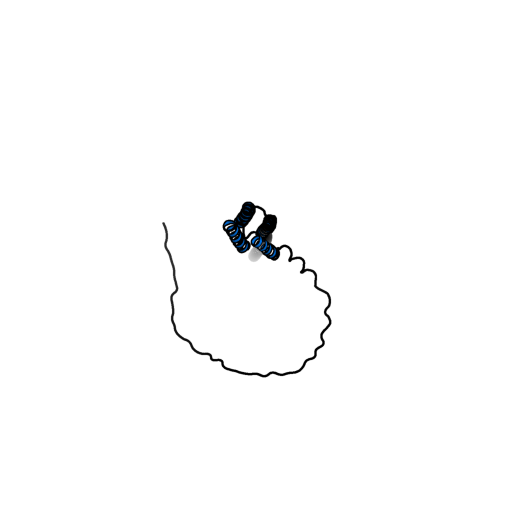 ? -19.080 -6.050 35.482 1.00 89.31 102 GLN A CA 1
ATOM 781 C C . GLN A 1 102 ? -19.486 -4.932 36.448 1.00 89.31 102 GLN A C 1
ATOM 783 O O . GLN A 1 102 ? -20.090 -5.209 37.483 1.00 89.31 102 GLN A O 1
ATOM 788 N N . GLN A 1 103 ? -19.229 -3.668 36.101 1.00 88.12 103 GLN A N 1
ATOM 789 C CA . GLN A 1 103 ? -19.624 -2.523 36.926 1.00 88.12 103 GLN A CA 1
ATOM 790 C C . GLN A 1 103 ? -21.142 -2.470 37.131 1.00 88.12 103 GLN A C 1
ATOM 792 O O . GLN A 1 103 ? -21.601 -2.245 38.251 1.00 88.12 103 GLN A O 1
ATOM 797 N N . LEU A 1 104 ? -21.924 -2.749 36.088 1.00 85.88 104 LEU A N 1
ATOM 798 C CA . LEU A 1 104 ? -23.382 -2.786 36.165 1.00 85.88 104 LEU A CA 1
ATOM 799 C C . LEU A 1 104 ? -23.879 -3.905 37.102 1.00 85.88 104 LEU A C 1
ATOM 801 O O . LEU A 1 104 ? -24.771 -3.671 37.916 1.00 85.88 104 LEU A O 1
ATOM 805 N N . SER A 1 105 ? -23.246 -5.086 37.066 1.00 85.31 105 SER A N 1
ATOM 806 C CA . SER A 1 105 ? -23.558 -6.214 37.963 1.00 85.31 105 SER A CA 1
ATOM 807 C C . SER A 1 105 ? -23.200 -5.952 39.430 1.00 85.31 105 SER A C 1
ATOM 809 O O . SER A 1 105 ? -23.884 -6.430 40.332 1.00 85.31 105 SER A O 1
ATOM 811 N N . LEU A 1 106 ? -22.163 -5.142 39.673 1.00 86.56 106 LEU A N 1
ATOM 812 C CA . LEU A 1 106 ? -21.738 -4.710 41.007 1.00 86.56 106 LEU A CA 1
ATOM 813 C C . LEU A 1 106 ? -22.592 -3.552 41.557 1.00 86.56 106 LEU A C 1
ATOM 815 O O . LEU A 1 106 ? -22.322 -3.058 42.651 1.00 86.56 106 LEU A O 1
ATOM 819 N N . GLY A 1 107 ? -23.610 -3.106 40.812 1.00 81.44 107 GLY A N 1
ATOM 820 C CA . GLY A 1 107 ? -24.488 -2.007 41.213 1.00 81.44 107 GLY A CA 1
ATOM 821 C C . GLY A 1 107 ? -23.847 -0.625 41.071 1.00 81.44 107 GLY A C 1
ATOM 822 O O . GLY A 1 107 ? -24.223 0.302 41.790 1.00 81.44 107 GLY A O 1
ATOM 823 N N . ALA A 1 108 ? -22.866 -0.467 40.174 1.00 79.69 108 ALA A N 1
ATOM 824 C CA . ALA A 1 108 ? -22.277 0.837 39.891 1.00 79.69 108 ALA A CA 1
ATOM 825 C C . ALA A 1 108 ? -23.339 1.836 39.404 1.00 79.69 108 ALA A C 1
ATOM 827 O O . ALA A 1 108 ? -24.335 1.479 38.775 1.00 79.69 108 ALA A O 1
ATOM 828 N N . SER A 1 109 ? -23.101 3.122 39.680 1.00 84.44 109 SER A N 1
ATOM 829 C CA . SER A 1 109 ? -24.009 4.193 39.268 1.00 84.44 109 SER A CA 1
ATOM 830 C C . SER A 1 109 ? -24.225 4.173 37.748 1.00 84.44 109 SER A C 1
ATOM 832 O O . SER A 1 109 ? -23.238 4.168 37.002 1.00 84.44 109 SER A O 1
ATOM 834 N N . PRO A 1 110 ? -25.479 4.262 37.263 1.00 83.31 110 PRO A N 1
ATOM 835 C CA . PRO A 1 110 ? -25.777 4.238 35.831 1.00 83.31 110 PRO A CA 1
ATOM 836 C C . PRO A 1 110 ? -25.084 5.377 35.075 1.00 83.31 110 PRO A C 1
ATOM 838 O O . PRO A 1 110 ? -24.773 5.236 33.900 1.00 83.31 110 PRO A O 1
ATOM 841 N N . ARG A 1 111 ? -24.758 6.487 35.754 1.00 86.31 111 ARG A N 1
ATOM 842 C CA . ARG A 1 111 ? -23.991 7.601 35.172 1.00 86.31 111 ARG A CA 1
ATOM 843 C C . ARG A 1 111 ? -22.549 7.214 34.829 1.00 86.31 111 ARG A C 1
ATOM 845 O O . ARG A 1 111 ? -22.025 7.699 33.834 1.00 86.31 111 ARG A O 1
ATOM 852 N N . VAL A 1 112 ? -21.919 6.359 35.640 1.00 86.38 112 VAL A N 1
ATOM 853 C CA . VAL A 1 112 ? -20.538 5.889 35.423 1.00 86.38 112 VAL A CA 1
ATOM 854 C C . VAL A 1 112 ? -20.495 4.922 34.245 1.00 86.38 112 VAL A C 1
ATOM 856 O O . VAL A 1 112 ? -19.656 5.070 33.359 1.00 86.38 112 VAL A O 1
ATOM 859 N N . VAL A 1 113 ? -21.444 3.984 34.201 1.00 87.50 113 VAL A N 1
ATOM 860 C CA . VAL A 1 113 ? -21.565 3.025 33.097 1.00 87.50 113 VAL A CA 1
ATOM 861 C C . VAL A 1 113 ? -21.889 3.751 31.793 1.00 87.50 113 VAL A C 1
ATOM 863 O O . VAL A 1 113 ? -21.220 3.528 30.792 1.00 87.50 113 VAL A O 1
ATOM 866 N N . LEU A 1 114 ? -22.837 4.691 31.811 1.00 91.19 114 LEU A N 1
ATOM 867 C CA . LEU A 1 114 ? -23.188 5.501 30.645 1.00 91.19 114 LEU A CA 1
ATOM 868 C C . LEU A 1 114 ? -21.986 6.289 30.110 1.00 91.19 114 LEU A C 1
ATOM 870 O O . 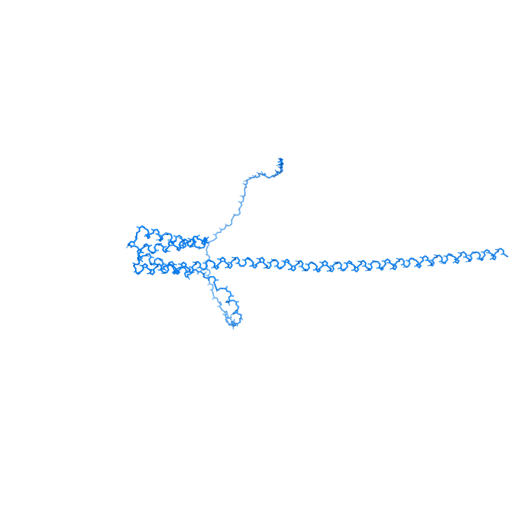LEU A 1 114 ? -21.753 6.272 28.905 1.00 91.19 114 LEU A O 1
ATOM 874 N N . ALA A 1 115 ? -21.201 6.930 30.983 1.00 90.81 115 ALA A N 1
ATOM 875 C CA . ALA A 1 115 ? -19.995 7.643 30.562 1.00 90.81 115 ALA A CA 1
ATOM 876 C C . ALA A 1 115 ? -18.978 6.705 29.890 1.00 90.81 115 ALA A C 1
ATOM 878 O O . ALA A 1 115 ? -18.357 7.083 28.901 1.00 90.81 115 ALA A O 1
ATOM 879 N N . ARG A 1 116 ? -18.841 5.463 30.379 1.00 90.88 116 ARG A N 1
ATOM 880 C CA . ARG A 1 116 ? -17.994 4.452 29.735 1.00 90.88 116 ARG A CA 1
ATOM 881 C C . ARG A 1 116 ? -18.526 3.991 28.386 1.00 90.88 116 ARG A C 1
ATOM 883 O O . ARG A 1 116 ? -17.745 3.920 27.448 1.00 90.88 116 ARG A O 1
ATOM 890 N N . LEU A 1 117 ? -19.824 3.734 28.257 1.00 91.38 117 LEU A N 1
ATOM 891 C CA . LEU A 1 117 ? -20.405 3.356 26.965 1.00 91.38 117 LEU A CA 1
ATOM 892 C C . LEU A 1 117 ? -20.272 4.484 25.928 1.00 91.38 117 LEU A C 1
ATOM 894 O O . LEU A 1 117 ? -19.998 4.206 24.766 1.00 91.38 117 LEU A O 1
ATOM 898 N N . GLN A 1 118 ? -20.400 5.747 26.343 1.00 93.62 118 GLN A N 1
ATOM 899 C CA . GLN A 1 118 ? -20.168 6.905 25.469 1.00 93.62 118 GLN A CA 1
ATOM 900 C C . GLN A 1 118 ? -18.707 7.033 25.023 1.00 93.62 118 GLN A C 1
ATOM 902 O O . GLN A 1 118 ? -18.451 7.372 23.874 1.00 93.62 118 GLN A O 1
ATOM 907 N N . ASP A 1 119 ? -17.750 6.744 25.906 1.00 93.88 119 ASP A N 1
ATOM 908 C CA . ASP A 1 119 ? -16.323 6.739 25.562 1.00 93.88 119 ASP A CA 1
ATOM 909 C C . ASP A 1 119 ? -15.994 5.650 24.523 1.00 93.88 119 ASP A C 1
ATOM 911 O O . ASP A 1 119 ? -15.294 5.907 23.540 1.00 93.88 119 ASP A O 1
ATOM 915 N N . LEU A 1 120 ? -16.583 4.458 24.682 1.00 93.94 120 LEU A N 1
ATOM 916 C CA . LEU A 1 120 ? -16.476 3.369 23.706 1.00 93.94 120 LEU A CA 1
ATOM 917 C C . LEU A 1 120 ? -17.132 3.727 22.364 1.00 93.94 120 LEU A C 1
ATOM 919 O O . LEU A 1 120 ? -16.571 3.435 21.310 1.00 93.94 120 LEU A O 1
ATOM 923 N N . GLU A 1 121 ? -18.283 4.401 22.377 1.00 93.88 121 GLU A N 1
ATOM 924 C CA . GLU A 1 121 ? -18.947 4.861 21.151 1.00 93.88 121 GLU A CA 1
ATOM 925 C C . GLU A 1 121 ? -18.119 5.920 20.417 1.00 93.88 121 GLU A C 1
ATOM 927 O O . GLU A 1 121 ? -17.891 5.788 19.215 1.00 93.88 121 GLU A O 1
ATOM 932 N N . ALA A 1 122 ? -17.561 6.894 21.140 1.00 93.38 122 ALA A N 1
ATOM 933 C CA . ALA A 1 122 ? -16.674 7.902 20.566 1.00 93.38 122 ALA A CA 1
ATOM 934 C C . ALA A 1 122 ? -15.375 7.293 20.006 1.00 93.38 122 ALA A C 1
ATOM 936 O O . ALA A 1 122 ? -14.744 7.874 19.118 1.00 93.38 122 ALA A O 1
ATOM 937 N N . ARG A 1 123 ? -14.930 6.146 20.540 1.00 90.94 123 ARG A N 1
ATOM 938 C CA . ARG A 1 123 ? -13.798 5.383 19.998 1.00 90.94 123 ARG A CA 1
ATOM 939 C C . ARG A 1 123 ? -14.176 4.689 18.688 1.00 90.94 123 ARG A C 1
ATOM 941 O O . ARG A 1 123 ? -13.434 4.827 17.720 1.00 90.94 123 ARG A O 1
ATOM 948 N N . LEU A 1 124 ? -15.339 4.037 18.637 1.00 92.12 124 LEU A N 1
ATOM 949 C CA . LEU A 1 124 ? -15.890 3.423 17.420 1.00 92.12 124 LEU A CA 1
ATOM 950 C C . LEU A 1 124 ? -16.138 4.451 16.307 1.00 92.12 124 LEU A C 1
ATOM 952 O O . LEU A 1 124 ? -15.885 4.175 15.137 1.00 92.12 124 LEU A O 1
ATOM 956 N N . GLU A 1 125 ? -16.607 5.650 16.659 1.00 92.31 125 GLU A N 1
ATOM 957 C CA . GLU A 1 125 ? -16.817 6.736 15.700 1.00 92.31 125 GLU A CA 1
ATOM 958 C C . GLU A 1 125 ? -15.503 7.247 15.092 1.00 92.31 125 GLU A C 1
ATOM 960 O O . GLU A 1 125 ? -15.461 7.546 13.901 1.00 92.31 125 GLU A O 1
ATOM 965 N N . ARG A 1 126 ? -14.424 7.316 15.884 1.00 90.75 126 ARG A N 1
ATOM 966 C CA . ARG A 1 126 ? -13.093 7.711 15.394 1.00 90.75 126 ARG A CA 1
ATOM 967 C C . ARG A 1 126 ? -12.498 6.702 14.414 1.00 90.75 126 ARG A C 1
ATOM 969 O O . ARG A 1 126 ? -11.824 7.129 13.482 1.00 90.75 126 ARG A O 1
ATOM 976 N N . GLU A 1 127 ? -12.747 5.411 14.626 1.00 90.62 127 GLU A N 1
ATOM 977 C CA . GLU A 1 127 ? -12.299 4.346 13.719 1.00 90.62 127 GLU A CA 1
ATOM 978 C C . GLU A 1 127 ? -13.076 4.368 12.391 1.00 90.62 127 GLU A C 1
ATOM 980 O O . GLU A 1 127 ? -12.501 4.162 11.328 1.00 90.62 127 GLU A O 1
ATOM 985 N N . ASN A 1 128 ? -14.378 4.681 12.439 1.00 85.00 128 ASN A N 1
ATOM 986 C CA . ASN A 1 128 ? -15.262 4.844 11.277 1.00 85.00 128 ASN A CA 1
ATOM 987 C C . ASN A 1 128 ? -15.222 3.678 10.258 1.00 85.00 128 ASN A C 1
ATOM 989 O O . ASN A 1 128 ? -15.394 3.886 9.054 1.00 85.00 128 ASN A O 1
ATOM 993 N N . ASP A 1 129 ? -15.019 2.446 10.733 1.00 87.56 129 ASP A N 1
ATOM 994 C CA . ASP A 1 129 ? -15.082 1.239 9.904 1.00 87.56 129 ASP A CA 1
ATOM 995 C C . ASP A 1 129 ? -16.540 0.768 9.733 1.00 87.56 129 ASP A C 1
ATOM 997 O O . ASP A 1 129 ? -17.286 0.579 10.701 1.00 87.56 129 ASP A O 1
ATOM 1001 N N . ALA A 1 130 ? -16.951 0.526 8.485 1.00 88.06 130 ALA A N 1
ATOM 1002 C CA . ALA A 1 130 ? -18.271 -0.001 8.143 1.00 88.06 130 ALA A CA 1
ATOM 1003 C C . ALA A 1 130 ? -18.551 -1.377 8.775 1.00 88.06 130 ALA A C 1
ATOM 1005 O O . ALA A 1 130 ? -19.707 -1.679 9.086 1.00 88.06 130 ALA A O 1
ATOM 1006 N N . ARG A 1 131 ? -17.517 -2.198 9.012 1.00 87.44 131 ARG A N 1
ATOM 1007 C CA . ARG A 1 131 ? -17.652 -3.512 9.669 1.00 87.44 131 ARG A CA 1
ATOM 1008 C C . ARG A 1 131 ? -18.137 -3.389 11.121 1.00 87.44 131 ARG A C 1
ATOM 1010 O O . ARG A 1 131 ? -18.814 -4.286 11.614 1.00 87.44 131 ARG A O 1
ATOM 1017 N N . LEU A 1 132 ? -17.851 -2.266 11.788 1.00 89.75 132 LEU A N 1
ATOM 1018 C CA . LEU A 1 132 ? -18.242 -1.984 13.177 1.00 89.75 132 LEU A CA 1
ATOM 1019 C C . LEU A 1 132 ? -19.601 -1.266 13.296 1.00 89.75 132 LEU A C 1
ATOM 1021 O O . LEU A 1 132 ? -20.095 -1.042 14.405 1.00 89.75 132 LEU A O 1
ATOM 1025 N N . ALA A 1 133 ? -20.252 -0.925 12.178 1.00 89.56 133 ALA A N 1
ATOM 1026 C CA . ALA A 1 133 ? -21.524 -0.199 12.179 1.00 89.56 133 ALA A CA 1
ATOM 1027 C C . ALA A 1 133 ? -22.661 -0.905 12.956 1.00 89.56 133 ALA A C 1
ATOM 1029 O O . ALA A 1 133 ? -23.365 -0.224 13.713 1.00 89.56 133 ALA A O 1
ATOM 1030 N N . PRO A 1 134 ? -22.844 -2.243 12.863 1.00 89.19 134 PRO A N 1
ATOM 1031 C CA . PRO A 1 134 ? -23.848 -2.942 13.666 1.00 89.19 134 PRO A CA 1
ATOM 1032 C C . PRO A 1 134 ? -23.585 -2.810 15.172 1.00 89.19 134 PRO A C 1
ATOM 1034 O O . PRO A 1 134 ? -24.515 -2.531 15.932 1.00 89.19 134 PRO A O 1
ATOM 1037 N N . LEU A 1 135 ? -22.321 -2.918 15.596 1.00 90.19 135 LEU A N 1
ATOM 1038 C CA . LEU A 1 135 ? -21.911 -2.774 16.995 1.00 90.19 135 LEU A CA 1
ATOM 1039 C C . LEU A 1 135 ? -22.195 -1.363 17.518 1.00 90.19 135 LEU A C 1
ATOM 1041 O O . LEU A 1 135 ? -22.811 -1.210 18.573 1.00 90.19 135 LEU A O 1
ATOM 1045 N N . ARG A 1 136 ? -21.832 -0.332 16.744 1.00 92.88 136 ARG A N 1
ATOM 1046 C CA . ARG A 1 136 ? -22.129 1.066 17.087 1.00 92.88 136 ARG A CA 1
ATOM 1047 C C . ARG A 1 136 ? -23.632 1.292 17.258 1.00 92.88 136 ARG A C 1
ATOM 1049 O O . ARG A 1 136 ? -24.050 1.924 18.223 1.00 92.88 136 ARG A O 1
ATOM 1056 N N . SER A 1 137 ? -24.455 0.746 16.362 1.00 91.56 137 SER A N 1
ATOM 1057 C CA . SER A 1 137 ? -25.915 0.892 16.450 1.00 91.56 137 SER A CA 1
ATOM 1058 C C . SER A 1 137 ? -26.510 0.220 17.696 1.00 91.56 137 SER A C 1
ATOM 1060 O O . SER A 1 137 ? -27.387 0.795 18.345 1.00 91.56 137 SER A O 1
ATOM 1062 N N . ALA A 1 138 ? -26.000 -0.958 18.076 1.00 89.19 138 ALA A N 1
ATOM 1063 C CA . ALA A 1 138 ? -26.414 -1.658 19.288 1.00 89.19 138 ALA A CA 1
ATOM 1064 C C . ALA A 1 138 ? -26.009 -0.881 20.550 1.00 89.19 138 ALA A C 1
ATOM 1066 O O . ALA A 1 138 ? -26.842 -0.679 21.434 1.00 89.19 138 ALA A O 1
ATOM 1067 N N . LEU A 1 139 ? -24.773 -0.372 20.581 1.00 91.38 139 LEU A N 1
ATOM 1068 C CA . LEU A 1 139 ? -24.245 0.432 21.681 1.00 91.38 139 LEU A CA 1
ATOM 1069 C C . LEU A 1 139 ? -25.020 1.746 21.858 1.00 91.38 139 LEU A C 1
ATOM 1071 O O . LEU A 1 139 ? -25.368 2.108 22.979 1.00 91.38 139 LEU A O 1
ATOM 1075 N N . LEU A 1 140 ? -25.360 2.436 20.765 1.00 93.31 140 LEU A N 1
ATOM 1076 C CA . LEU A 1 140 ? -26.189 3.646 20.806 1.00 93.31 140 LEU A CA 1
ATOM 1077 C C . LEU A 1 140 ? -27.585 3.371 21.377 1.00 93.31 140 LEU A C 1
ATOM 1079 O O . LEU A 1 140 ? -28.085 4.152 22.189 1.00 93.31 140 LEU A O 1
ATOM 1083 N N . ALA A 1 141 ? -28.203 2.247 21.002 1.00 88.62 141 ALA A N 1
ATOM 1084 C CA . ALA A 1 141 ? -29.485 1.840 21.573 1.00 88.62 141 ALA A CA 1
ATOM 1085 C C . ALA A 1 141 ? -29.381 1.551 23.084 1.00 88.62 141 ALA A C 1
ATOM 1087 O O . ALA A 1 141 ? -30.305 1.873 23.835 1.00 88.62 141 ALA A O 1
ATOM 1088 N N . ASP A 1 142 ? -28.264 0.976 23.536 1.00 86.31 142 ASP A N 1
ATOM 1089 C CA . ASP A 1 142 ? -27.996 0.701 24.952 1.00 86.31 142 ASP A CA 1
ATOM 1090 C C . AS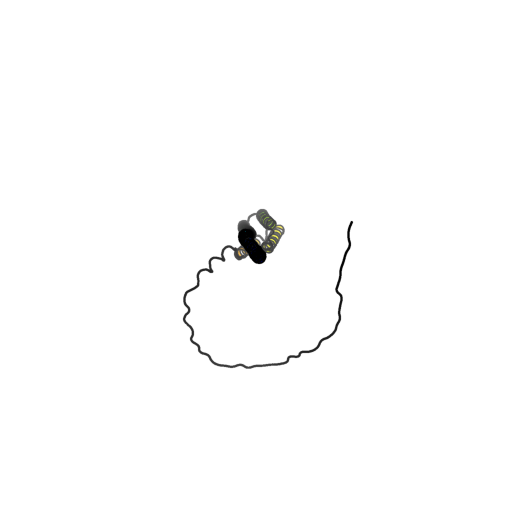P A 1 142 ? -27.742 1.983 25.760 1.00 86.31 142 ASP A C 1
ATOM 1092 O O . ASP A 1 142 ? -28.281 2.139 26.860 1.00 86.31 142 ASP A O 1
ATOM 1096 N N . ILE A 1 143 ? -27.005 2.944 25.192 1.00 90.25 143 ILE A N 1
ATOM 1097 C CA . ILE A 1 143 ? -26.810 4.279 25.777 1.00 90.25 143 ILE A CA 1
ATOM 1098 C C . ILE A 1 143 ? -28.159 4.986 25.949 1.00 90.25 143 ILE A C 1
ATOM 1100 O O . ILE A 1 143 ? -28.431 5.534 27.020 1.00 90.25 143 ILE A O 1
ATOM 1104 N N . GLU A 1 144 ? -29.022 4.960 24.930 1.00 89.25 144 GLU A N 1
ATOM 1105 C CA . GLU A 1 144 ? -30.331 5.619 24.997 1.00 89.25 144 GLU A CA 1
ATOM 1106 C C . GLU A 1 144 ? -31.239 4.971 26.053 1.00 89.25 144 GLU A C 1
ATOM 1108 O O . GLU A 1 144 ? -31.883 5.667 26.839 1.00 89.25 144 GLU A O 1
ATOM 1113 N N . ARG A 1 145 ? -31.228 3.638 26.178 1.00 84.62 145 ARG A N 1
ATOM 1114 C CA . ARG A 1 145 ? -31.978 2.942 27.241 1.00 84.62 145 ARG A CA 1
ATOM 1115 C C . ARG A 1 145 ? -31.515 3.335 28.643 1.00 84.62 145 ARG A C 1
ATOM 1117 O O . ARG A 1 145 ? -32.356 3.652 29.486 1.00 84.62 145 ARG A O 1
ATOM 1124 N N . LEU A 1 146 ? -30.201 3.381 28.878 1.00 83.12 146 LEU A N 1
ATOM 1125 C CA . LEU A 1 146 ? -29.613 3.835 30.148 1.00 83.12 146 LEU A CA 1
ATOM 1126 C C . LEU A 1 146 ? -29.968 5.291 30.477 1.00 83.12 146 LEU A C 1
ATOM 1128 O O . LEU A 1 146 ? -30.100 5.634 31.653 1.00 83.12 146 LEU A O 1
ATOM 1132 N N . ARG A 1 147 ? -30.131 6.147 29.458 1.00 84.12 147 ARG A N 1
ATOM 1133 C CA . ARG A 1 147 ? -30.562 7.544 29.634 1.00 84.12 147 ARG A CA 1
ATOM 1134 C C . ARG A 1 147 ? -32.016 7.654 30.069 1.00 84.12 147 ARG A C 1
ATOM 1136 O O . ARG A 1 147 ? -32.310 8.461 30.950 1.00 84.12 147 ARG A O 1
ATOM 1143 N N . VAL A 1 148 ? -32.910 6.882 29.451 1.00 81.50 148 VAL A N 1
ATOM 1144 C CA . VAL A 1 148 ? -34.360 7.023 29.660 1.00 81.50 148 VAL A CA 1
ATOM 1145 C C . VAL A 1 148 ? -34.845 6.245 30.894 1.00 81.50 148 VAL A C 1
ATOM 1147 O O . VAL A 1 148 ? -35.716 6.743 31.606 1.00 81.50 148 VAL A O 1
ATOM 1150 N N . HIS A 1 149 ? -34.265 5.075 31.215 1.00 71.62 149 HIS A N 1
ATOM 1151 C CA . HIS A 1 149 ? -34.717 4.220 32.332 1.00 71.62 149 HIS A CA 1
ATOM 1152 C C . HIS A 1 149 ? -33.560 3.678 33.211 1.00 71.62 149 HIS A C 1
ATOM 1154 O O . HIS A 1 149 ? -33.250 2.487 33.173 1.00 71.62 149 HIS A O 1
ATOM 1160 N N . PRO A 1 150 ? -32.941 4.510 34.075 1.00 67.62 150 PRO A N 1
ATOM 1161 C CA . PRO A 1 150 ? -31.692 4.163 34.770 1.00 67.62 150 PRO A CA 1
ATOM 1162 C C . PRO A 1 150 ? -31.789 3.073 35.851 1.00 67.62 150 PRO A C 1
ATOM 1164 O O . PRO A 1 150 ? -30.773 2.485 36.204 1.00 67.62 150 PRO A O 1
ATOM 1167 N N . ALA A 1 151 ? -32.969 2.851 36.442 1.00 58.25 151 ALA A N 1
ATOM 1168 C CA . ALA A 1 151 ? -33.112 2.058 37.671 1.00 58.25 151 ALA A CA 1
ATOM 1169 C C . ALA A 1 151 ? -33.723 0.659 37.468 1.00 58.25 151 ALA A C 1
ATOM 1171 O O . ALA A 1 151 ? -33.581 -0.191 38.342 1.00 58.25 151 ALA A O 1
ATOM 1172 N N . THR A 1 152 ? -34.391 0.405 36.339 1.00 58.16 152 THR A N 1
ATOM 1173 C CA . THR A 1 152 ? -35.194 -0.817 36.126 1.00 58.16 152 THR A CA 1
ATOM 1174 C C . THR A 1 152 ? -34.586 -1.799 35.122 1.00 58.16 152 THR A C 1
ATOM 1176 O O . THR A 1 152 ? -34.974 -2.961 35.124 1.00 58.16 152 THR A O 1
ATOM 1179 N N . ASP A 1 153 ? -33.623 -1.366 34.302 1.00 65.00 153 ASP A N 1
ATOM 1180 C CA . ASP A 1 153 ? -33.085 -2.147 33.168 1.00 65.00 153 ASP A CA 1
ATOM 1181 C C . ASP A 1 153 ? -31.602 -2.550 33.366 1.00 65.00 153 ASP A C 1
ATOM 1183 O O . ASP A 1 153 ? -30.923 -2.976 32.440 1.00 65.00 153 ASP A O 1
ATOM 1187 N N . VAL A 1 154 ? -31.070 -2.418 34.589 1.00 68.00 154 VAL A N 1
ATOM 1188 C CA . VAL A 1 154 ? -29.656 -2.699 34.930 1.00 68.00 154 VAL A CA 1
ATOM 1189 C C . VAL A 1 154 ? -29.299 -4.174 34.682 1.00 68.00 154 VAL A C 1
ATOM 1191 O O . VAL A 1 154 ? -28.278 -4.480 34.070 1.00 68.00 154 VAL A O 1
ATOM 1194 N N . GLY A 1 155 ? -30.152 -5.107 35.120 1.00 69.81 155 GLY A N 1
ATOM 1195 C CA . GLY A 1 155 ? -29.894 -6.547 34.984 1.00 69.81 155 GLY A CA 1
ATOM 1196 C C . GLY A 1 155 ? -30.088 -7.080 33.560 1.00 69.81 155 GLY A C 1
ATOM 1197 O O . GLY A 1 155 ? -29.285 -7.871 33.071 1.00 69.81 155 GLY A O 1
ATOM 1198 N N . SER A 1 156 ? -31.131 -6.624 32.869 1.00 75.88 156 SER A N 1
ATOM 1199 C CA . SER A 1 156 ? -31.416 -6.959 31.464 1.00 75.88 156 SER A CA 1
ATOM 1200 C C . SER A 1 156 ? -30.350 -6.405 30.519 1.00 75.88 156 SER A C 1
ATOM 1202 O O . SER A 1 156 ? -29.946 -7.096 29.583 1.00 75.88 156 SER A O 1
ATOM 1204 N N . LEU A 1 157 ? -29.842 -5.198 30.779 1.00 75.75 157 LEU A N 1
ATOM 1205 C CA . LEU A 1 157 ? -28.777 -4.605 29.982 1.00 75.75 157 LEU A CA 1
ATOM 1206 C C . LEU A 1 157 ? -27.441 -5.328 30.179 1.00 75.75 157 LEU A C 1
ATOM 1208 O O . LEU A 1 157 ? -26.764 -5.600 29.194 1.00 75.75 157 LEU A O 1
ATOM 1212 N N . ALA A 1 158 ? -27.091 -5.724 31.409 1.00 76.38 158 ALA A N 1
ATOM 1213 C CA . ALA A 1 158 ? -25.892 -6.530 31.662 1.00 76.38 158 ALA A CA 1
ATOM 1214 C C . ALA A 1 158 ? -25.917 -7.857 30.878 1.00 76.38 158 ALA A C 1
ATOM 1216 O O . ALA A 1 158 ? -24.921 -8.244 30.268 1.00 76.38 158 ALA A O 1
ATOM 1217 N N . LEU A 1 159 ? -27.072 -8.531 30.837 1.00 79.50 159 LEU A N 1
ATOM 1218 C CA . LEU A 1 159 ? -27.260 -9.761 30.056 1.00 79.50 159 LEU A CA 1
ATOM 1219 C C . LEU A 1 159 ? -27.107 -9.523 28.550 1.00 79.50 159 LEU A C 1
ATOM 1221 O O . LEU A 1 159 ? -26.492 -10.327 27.851 1.00 79.50 159 LEU A O 1
ATOM 1225 N N . ARG A 1 160 ? -27.647 -8.411 28.048 1.00 80.31 160 ARG A N 1
ATOM 1226 C CA . ARG A 1 160 ? -27.580 -8.058 26.628 1.00 80.31 160 ARG A CA 1
ATOM 1227 C C . ARG A 1 160 ? -26.161 -7.682 26.209 1.00 80.31 160 ARG A C 1
ATOM 1229 O O . ARG A 1 160 ? -25.694 -8.151 25.176 1.00 80.31 160 ARG A O 1
ATOM 1236 N N . ILE A 1 161 ? -25.447 -6.947 27.055 1.00 79.75 161 ILE A N 1
ATOM 1237 C CA . ILE A 1 161 ? -24.026 -6.666 26.877 1.00 79.75 161 ILE A CA 1
ATOM 1238 C C . ILE A 1 161 ? -23.220 -7.973 26.797 1.00 79.75 161 ILE A C 1
ATOM 1240 O O . ILE A 1 161 ? -22.462 -8.159 25.849 1.00 79.75 161 ILE A O 1
ATOM 1244 N N . ASN A 1 162 ? -23.440 -8.915 27.719 1.00 80.50 162 ASN A N 1
ATOM 1245 C CA . ASN A 1 162 ? -22.775 -10.222 27.677 1.00 80.50 162 ASN A CA 1
ATOM 1246 C C . ASN A 1 162 ? -23.096 -11.005 26.394 1.00 80.50 162 ASN A C 1
ATOM 1248 O O . ASN A 1 162 ? -22.223 -11.681 25.857 1.00 80.50 162 ASN A O 1
ATOM 1252 N N . SER A 1 163 ? -24.320 -10.890 25.867 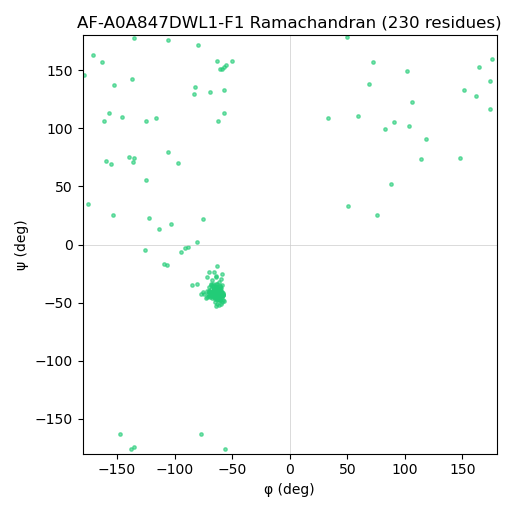1.00 80.88 163 SER A N 1
ATOM 1253 C CA . SER A 1 163 ? -24.674 -11.510 24.583 1.00 80.88 163 SER A CA 1
ATOM 1254 C C . SER A 1 163 ? -23.959 -10.868 23.390 1.00 80.88 163 SER A C 1
ATOM 1256 O O . SER A 1 163 ? -23.606 -11.573 22.451 1.00 80.88 163 SER A O 1
ATOM 1258 N N . ILE A 1 164 ? -23.706 -9.554 23.439 1.00 79.69 164 ILE A N 1
ATOM 1259 C CA . ILE A 1 164 ? -22.930 -8.842 22.416 1.00 79.69 164 ILE A CA 1
ATOM 1260 C C . ILE A 1 164 ? -21.455 -9.246 22.504 1.00 79.69 164 ILE A C 1
ATOM 1262 O O . ILE A 1 164 ? -20.869 -9.542 21.473 1.00 79.69 164 ILE A O 1
ATOM 1266 N N . ILE A 1 165 ? -20.880 -9.340 23.707 1.00 79.88 165 ILE A N 1
ATOM 1267 C CA . ILE A 1 165 ? -19.510 -9.842 23.925 1.00 79.88 165 ILE A CA 1
ATOM 1268 C C . ILE A 1 165 ? -19.357 -11.262 23.358 1.00 79.88 165 ILE A C 1
ATOM 1270 O O . ILE A 1 165 ? -18.467 -11.512 22.557 1.00 79.88 165 ILE A O 1
ATOM 1274 N N . ALA A 1 166 ? -20.286 -12.172 23.669 1.00 80.56 166 ALA A N 1
ATOM 1275 C CA . ALA A 1 166 ? -20.263 -13.541 23.140 1.00 80.56 166 ALA A CA 1
ATOM 1276 C C . ALA A 1 166 ? -20.472 -13.624 21.614 1.00 80.56 166 ALA A C 1
ATOM 1278 O O . ALA A 1 166 ? -20.097 -14.615 20.984 1.00 80.56 166 ALA A O 1
ATOM 1279 N N . ALA A 1 167 ? -21.111 -12.614 21.017 1.00 78.38 167 ALA A N 1
ATOM 1280 C CA . ALA A 1 167 ? -21.225 -12.488 19.570 1.00 78.38 167 ALA A CA 1
ATOM 1281 C C . ALA A 1 167 ? -19.948 -11.903 18.946 1.00 78.38 167 ALA A C 1
ATOM 1283 O O . ALA A 1 167 ? -19.595 -12.317 17.848 1.00 78.38 167 ALA A O 1
ATOM 1284 N N . LEU A 1 168 ? -19.252 -10.990 19.639 1.00 74.94 168 LEU A N 1
ATOM 1285 C CA . LEU A 1 168 ? -17.961 -10.426 19.224 1.00 74.94 168 LEU A CA 1
ATOM 1286 C C . LEU A 1 168 ? -16.869 -11.501 19.158 1.00 74.94 168 LEU A C 1
ATOM 1288 O O . LEU A 1 168 ? -16.126 -11.529 18.185 1.00 74.94 168 LEU A O 1
ATOM 1292 N N . ASP A 1 169 ? -16.869 -12.440 20.106 1.00 68.19 169 ASP A N 1
ATOM 1293 C CA . ASP A 1 169 ? -15.952 -13.593 20.153 1.00 68.19 169 ASP A CA 1
ATOM 1294 C C . ASP A 1 169 ? -16.117 -14.552 18.946 1.00 68.19 169 ASP A C 1
ATOM 1296 O O . ASP A 1 169 ? -15.242 -15.351 18.625 1.00 68.19 169 ASP A O 1
ATOM 1300 N N . GLN A 1 170 ? -17.252 -14.472 18.238 1.00 68.25 170 GLN A N 1
ATOM 1301 C CA . GLN A 1 170 ? -17.520 -15.239 17.014 1.00 68.25 170 GLN A CA 1
ATOM 1302 C C . GLN A 1 170 ? -17.184 -14.473 15.729 1.00 68.25 170 GLN A C 1
ATOM 1304 O O . GLN A 1 170 ? -17.271 -15.058 14.643 1.00 68.25 170 GLN A O 1
ATOM 1309 N N . LEU A 1 171 ? -16.822 -13.184 15.807 1.00 63.41 171 LEU A N 1
ATOM 1310 C CA . LEU A 1 171 ? -16.260 -12.512 14.640 1.00 63.41 171 LEU A CA 1
ATOM 1311 C C . LEU A 1 171 ? -14.872 -13.105 14.378 1.00 63.41 171 LEU A C 1
ATOM 1313 O O . LEU A 1 171 ? -14.080 -13.236 15.309 1.00 63.41 171 LEU A O 1
ATOM 1317 N N . PRO A 1 172 ? -14.570 -13.494 13.128 1.00 58.44 172 PRO A N 1
ATOM 1318 C CA . PRO A 1 172 ? -13.284 -14.085 12.811 1.00 58.44 172 PRO A CA 1
ATOM 1319 C C . PRO A 1 172 ? -12.186 -13.059 13.096 1.00 58.44 172 PRO A C 1
ATOM 1321 O O . PRO A 1 172 ? -12.014 -12.108 12.338 1.00 58.44 172 PRO A O 1
ATOM 1324 N N . LEU A 1 173 ? -11.447 -13.275 14.184 1.00 50.75 173 LEU A N 1
ATOM 1325 C CA . LEU A 1 173 ? -10.100 -12.748 14.361 1.00 50.75 173 LEU A CA 1
ATOM 1326 C C . LEU A 1 173 ? -9.307 -13.289 13.168 1.00 50.75 173 LEU A C 1
ATOM 1328 O O . LEU A 1 173 ? -9.143 -14.505 13.035 1.00 50.75 173 LEU A O 1
ATOM 1332 N N . LEU A 1 174 ? -8.868 -12.434 12.248 1.00 51.94 174 LEU A N 1
ATOM 1333 C CA . LEU A 1 174 ? -8.260 -12.849 10.975 1.00 51.94 174 LEU A CA 1
ATOM 1334 C C . LEU A 1 174 ? -6.815 -13.361 11.161 1.00 51.94 174 LEU A C 1
ATOM 1336 O O . LEU A 1 174 ? -6.036 -13.436 10.215 1.00 51.94 174 LEU A O 1
ATOM 1340 N N . SER A 1 175 ? -6.465 -13.791 12.373 1.00 52.03 175 SER A N 1
ATOM 1341 C CA . SER A 1 175 ? -5.101 -14.068 12.819 1.00 52.03 175 SER A CA 1
ATOM 1342 C C . SER A 1 175 ? -4.588 -15.499 12.557 1.00 52.03 175 SER A C 1
ATOM 1344 O O . SER A 1 175 ? -3.431 -15.785 12.844 1.00 52.03 175 SER A O 1
ATOM 1346 N N . SER A 1 176 ? -5.357 -16.444 11.994 1.00 46.34 176 SER A N 1
ATOM 1347 C CA . SER A 1 176 ? -4.784 -17.784 11.716 1.00 46.34 176 SER A CA 1
ATOM 1348 C C . SER A 1 176 ? -5.5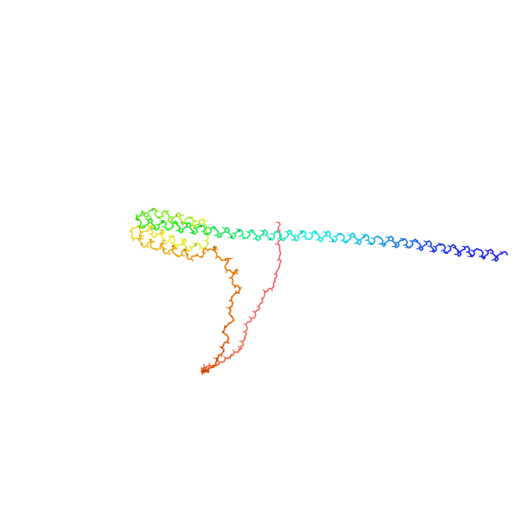19 -18.630 10.673 1.00 46.34 176 SER A C 1
ATOM 1350 O O . SER A 1 176 ? -6.093 -19.670 10.981 1.00 46.34 176 SER A O 1
ATOM 1352 N N . VAL A 1 177 ? -5.422 -18.256 9.396 1.00 51.59 177 VAL A N 1
ATOM 1353 C CA . VAL A 1 177 ? -5.603 -19.219 8.293 1.00 51.59 177 VAL A CA 1
ATOM 1354 C C . VAL A 1 177 ? -4.521 -18.989 7.235 1.00 51.59 177 VAL A C 1
ATOM 1356 O O . VAL A 1 177 ? -4.812 -18.493 6.156 1.00 51.59 177 VAL A O 1
ATOM 1359 N N . ASP A 1 178 ? -3.265 -19.334 7.542 1.00 50.94 178 ASP A N 1
ATOM 1360 C CA . ASP A 1 178 ? -2.272 -19.636 6.488 1.00 50.94 178 ASP A CA 1
ATOM 1361 C C . ASP A 1 178 ? -1.135 -20.597 6.906 1.00 50.94 178 ASP A C 1
ATOM 1363 O O . ASP A 1 178 ? -0.057 -20.581 6.329 1.00 50.94 178 ASP A O 1
ATOM 1367 N N . GLU A 1 179 ? -1.344 -21.473 7.899 1.00 48.41 179 GLU A N 1
ATOM 1368 C CA . GLU A 1 179 ? -0.336 -22.498 8.267 1.00 48.41 179 GLU A CA 1
ATOM 1369 C C . GLU A 1 179 ? -0.885 -23.942 8.261 1.00 48.41 179 GLU A C 1
ATOM 1371 O O . GLU A 1 179 ? -0.130 -24.901 8.390 1.00 48.41 179 GLU A O 1
ATOM 1376 N N . ALA A 1 180 ? -2.188 -24.151 8.029 1.00 48.97 180 ALA A N 1
ATOM 1377 C CA . ALA A 1 180 ? -2.803 -25.488 8.065 1.00 48.97 180 ALA A CA 1
ATOM 1378 C C . ALA A 1 180 ? -3.090 -26.111 6.681 1.00 48.97 180 ALA A C 1
ATOM 1380 O O . ALA A 1 180 ? -3.861 -27.064 6.591 1.00 48.97 180 ALA A O 1
ATOM 1381 N N . SER A 1 181 ? -2.471 -25.617 5.599 1.00 45.19 181 SER A N 1
ATOM 1382 C CA . SER A 1 181 ? -2.565 -26.243 4.263 1.00 45.19 181 SER A CA 1
ATOM 1383 C C . SER A 1 181 ? -1.210 -26.646 3.659 1.00 45.19 181 SER A C 1
ATOM 1385 O O . SER A 1 181 ? -1.099 -26.836 2.447 1.00 45.19 181 SER A O 1
ATOM 1387 N N . ALA A 1 182 ? -0.189 -26.854 4.493 1.00 45.88 182 ALA A N 1
ATOM 1388 C CA . ALA A 1 182 ? 1.080 -27.468 4.096 1.00 45.88 182 ALA A CA 1
ATOM 1389 C C . ALA A 1 182 ? 1.395 -28.683 4.987 1.00 45.88 182 ALA A C 1
ATOM 1391 O O . ALA A 1 182 ? 2.423 -28.743 5.650 1.00 45.88 182 ALA A O 1
ATOM 1392 N N . GLY A 1 183 ? 0.476 -29.653 5.053 1.00 47.50 183 GLY A N 1
ATOM 1393 C CA . GLY A 1 183 ? 0.658 -30.798 5.950 1.00 47.50 183 GLY A CA 1
ATOM 1394 C C . GLY A 1 183 ? -0.387 -31.907 5.867 1.00 47.50 183 GLY A C 1
ATOM 1395 O O . GLY A 1 183 ? -0.706 -32.496 6.888 1.00 47.50 183 GLY A O 1
ATOM 1396 N N . SER A 1 184 ? -0.946 -32.208 4.693 1.00 44.44 184 SER A N 1
ATOM 1397 C CA . SER A 1 184 ? -1.595 -33.513 4.466 1.00 44.44 184 SER A CA 1
ATOM 1398 C C . SER A 1 184 ? -1.610 -33.880 2.980 1.00 44.44 184 SER A C 1
ATOM 1400 O O . SER A 1 184 ? -2.629 -33.911 2.302 1.00 44.44 184 SER A O 1
ATOM 1402 N N . SER A 1 185 ? -0.431 -34.175 2.442 1.00 49.94 185 SER A N 1
ATOM 1403 C CA . SER A 1 185 ? -0.326 -35.060 1.282 1.00 49.94 185 SER A CA 1
ATOM 1404 C C . SER A 1 185 ? 0.451 -36.287 1.714 1.00 49.94 185 SER A C 1
ATOM 1406 O O . SER A 1 185 ? 1.650 -36.211 1.962 1.00 49.94 185 SER A O 1
ATOM 1408 N N . GLY A 1 186 ? -0.269 -37.402 1.815 1.00 49.34 186 GLY A N 1
ATOM 1409 C CA . GLY A 1 186 ? 0.307 -38.731 1.963 1.00 49.34 186 GLY A CA 1
ATOM 1410 C C . GLY A 1 186 ? 0.017 -39.398 3.298 1.00 49.34 186 GLY A C 1
ATOM 1411 O O . GLY A 1 186 ? 0.937 -39.545 4.086 1.00 49.34 186 GLY A O 1
ATOM 1412 N N . VAL A 1 187 ? -1.221 -39.864 3.500 1.00 39.34 187 VAL A N 1
ATOM 1413 C CA . VAL A 1 187 ? -1.470 -41.184 4.104 1.00 39.34 187 VAL A CA 1
ATOM 1414 C C . VAL A 1 187 ? -2.726 -41.784 3.461 1.00 39.34 187 VAL A C 1
ATOM 1416 O O . VAL A 1 187 ? -3.830 -41.273 3.624 1.00 39.34 187 VAL A O 1
ATOM 1419 N N . ASP A 1 188 ? -2.485 -42.822 2.666 1.00 45.53 188 ASP A N 1
ATOM 1420 C CA . ASP A 1 188 ? -3.295 -44.020 2.438 1.00 45.53 188 ASP A CA 1
ATOM 1421 C C . ASP A 1 188 ? -4.829 -43.933 2.485 1.00 45.53 188 ASP A C 1
ATOM 1423 O O . ASP A 1 188 ? -5.457 -43.953 3.539 1.00 45.53 188 ASP A O 1
ATOM 1427 N N . MET A 1 189 ? -5.436 -44.064 1.302 1.00 42.34 189 MET A N 1
ATOM 1428 C CA . MET A 1 189 ? -6.674 -44.833 1.155 1.00 42.34 189 MET A CA 1
ATOM 1429 C C . MET A 1 189 ? -6.615 -45.635 -0.151 1.00 42.34 189 MET A C 1
ATOM 1431 O O . MET A 1 189 ? -7.214 -45.289 -1.167 1.00 42.34 189 MET A O 1
ATOM 1435 N N . ALA A 1 190 ? -5.831 -46.710 -0.117 1.00 42.84 190 ALA A N 1
ATOM 1436 C CA . ALA A 1 190 ? -5.980 -47.848 -1.010 1.00 42.84 190 ALA A CA 1
ATOM 1437 C C . ALA A 1 190 ? -6.791 -48.926 -0.281 1.00 42.84 190 ALA A C 1
ATOM 1439 O O . ALA A 1 190 ? -6.238 -49.940 0.116 1.00 42.84 190 ALA A O 1
ATOM 1440 N N . ASP A 1 191 ? -8.084 -48.689 -0.068 1.00 41.12 191 ASP A N 1
ATOM 1441 C CA . ASP A 1 191 ? -9.067 -49.761 0.109 1.00 41.12 191 ASP A CA 1
ATOM 1442 C C . ASP A 1 191 ? -10.489 -49.211 -0.097 1.00 41.12 191 ASP A C 1
ATOM 1444 O O . ASP A 1 191 ? -10.721 -48.016 0.067 1.00 41.12 191 ASP A O 1
ATOM 1448 N N . ALA A 1 192 ? -11.431 -50.087 -0.438 1.00 34.88 192 ALA A N 1
ATOM 1449 C CA . ALA A 1 192 ? -12.835 -49.835 -0.788 1.00 34.88 192 ALA A CA 1
ATOM 1450 C C . ALA A 1 192 ? -13.131 -49.534 -2.271 1.00 34.88 192 ALA A C 1
ATOM 1452 O O . ALA A 1 192 ? -13.875 -48.622 -2.633 1.00 34.88 192 ALA A O 1
ATOM 1453 N N . ALA A 1 193 ? -12.645 -50.423 -3.139 1.00 38.78 193 ALA A N 1
ATOM 1454 C CA . ALA A 1 193 ? -13.330 -50.767 -4.380 1.00 38.78 193 ALA A CA 1
ATOM 1455 C C . ALA A 1 193 ? -13.967 -52.163 -4.256 1.00 38.78 193 ALA A C 1
ATOM 1457 O O . ALA A 1 193 ? -13.439 -53.122 -4.800 1.00 38.78 193 ALA A O 1
ATOM 1458 N N . GLU A 1 194 ? -15.132 -52.280 -3.611 1.00 35.66 194 GLU A N 1
ATOM 1459 C CA . GLU A 1 194 ? -15.993 -53.462 -3.777 1.00 35.66 194 GLU A CA 1
ATOM 1460 C C . GLU A 1 194 ? -17.388 -53.002 -4.219 1.00 35.66 194 GLU A C 1
ATOM 1462 O O . GLU A 1 194 ? -18.169 -52.400 -3.483 1.00 35.66 194 GLU A O 1
ATOM 1467 N N . ARG A 1 195 ? -17.660 -53.248 -5.500 1.00 37.12 195 ARG A N 1
ATOM 1468 C CA . ARG A 1 195 ? -18.901 -52.945 -6.209 1.00 37.12 195 ARG A CA 1
ATOM 1469 C C . ARG A 1 195 ? -19.929 -54.046 -5.941 1.00 37.12 195 ARG A C 1
ATOM 1471 O O . ARG A 1 195 ? -19.617 -55.212 -6.161 1.00 37.12 195 ARG A O 1
ATOM 1478 N N . LYS A 1 196 ? -21.187 -53.681 -5.664 1.00 36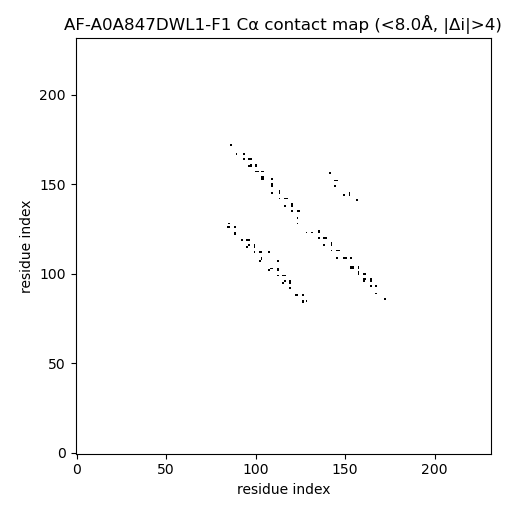.72 196 LYS A N 1
ATOM 1479 C CA . LYS A 1 196 ? -22.368 -54.464 -6.088 1.00 36.72 196 LYS A CA 1
ATOM 1480 C C . LYS A 1 196 ? -23.660 -53.630 -6.064 1.00 36.72 196 LYS A C 1
ATOM 1482 O O . LYS A 1 196 ? -24.213 -53.341 -5.013 1.00 36.72 196 LYS A O 1
ATOM 1487 N N . ALA A 1 197 ? -24.133 -53.275 -7.259 1.00 41.62 197 ALA A N 1
ATOM 1488 C CA . ALA A 1 197 ? -25.553 -53.075 -7.595 1.00 41.62 197 ALA A CA 1
ATOM 1489 C C . ALA A 1 197 ? -26.206 -54.472 -7.823 1.00 41.62 197 ALA A C 1
ATOM 1491 O O . ALA A 1 197 ? -25.429 -55.432 -7.902 1.00 41.62 197 ALA A O 1
ATOM 1492 N N . PRO A 1 198 ? -27.541 -54.668 -7.995 1.00 53.94 198 PRO A N 1
ATOM 1493 C CA . PRO A 1 198 ? -28.595 -53.729 -8.434 1.00 53.94 198 PRO A CA 1
ATOM 1494 C C . PRO A 1 198 ? -29.900 -53.806 -7.585 1.00 53.94 198 PRO A C 1
ATOM 1496 O O . PRO A 1 198 ? -29.988 -54.581 -6.640 1.00 53.94 198 PRO A O 1
ATOM 1499 N N . THR A 1 199 ? -30.949 -53.001 -7.807 1.00 37.38 199 THR A N 1
ATOM 1500 C CA . THR A 1 199 ? -32.120 -53.352 -8.649 1.00 37.38 199 THR A CA 1
ATOM 1501 C C . THR A 1 199 ? -33.112 -52.172 -8.702 1.00 37.38 199 THR A C 1
ATOM 1503 O O . THR A 1 199 ? -33.271 -51.434 -7.737 1.00 37.38 199 THR A O 1
ATOM 1506 N N . ALA A 1 200 ? -33.751 -52.036 -9.865 1.00 36.81 200 ALA A N 1
ATOM 1507 C CA . ALA A 1 200 ? -34.705 -51.037 -10.348 1.00 36.81 200 ALA A CA 1
ATOM 1508 C C . ALA A 1 200 ? -35.919 -50.695 -9.454 1.00 36.81 200 ALA A C 1
ATOM 1510 O O . ALA A 1 200 ? -36.397 -51.557 -8.720 1.00 36.81 200 ALA A O 1
ATOM 1511 N N . ARG A 1 201 ? -36.515 -49.502 -9.666 1.00 34.88 201 ARG A N 1
ATOM 1512 C CA . ARG A 1 201 ? -37.821 -49.311 -10.356 1.00 34.88 201 ARG A CA 1
ATOM 1513 C C . ARG A 1 201 ? -38.295 -47.843 -10.296 1.00 34.88 201 ARG A C 1
ATOM 1515 O O . ARG A 1 201 ? -38.596 -47.325 -9.229 1.00 34.88 201 ARG A O 1
ATOM 1522 N N . GLU A 1 202 ? -38.396 -47.211 -11.465 1.00 39.59 202 GLU A N 1
ATOM 1523 C CA . GLU A 1 202 ? -39.214 -46.014 -11.735 1.00 39.59 202 GLU A CA 1
ATOM 1524 C C . GLU A 1 202 ? -40.715 -46.321 -11.546 1.00 39.59 202 GLU A C 1
ATOM 1526 O O . GLU A 1 202 ? -41.139 -47.470 -11.721 1.00 39.59 202 GLU A O 1
ATOM 1531 N N . PRO A 1 203 ? -41.550 -45.296 -11.303 1.00 47.84 203 PRO A N 1
ATOM 1532 C CA . PRO A 1 203 ? -42.435 -44.909 -12.398 1.00 47.84 203 PRO A CA 1
ATOM 1533 C C . PRO A 1 203 ? -42.574 -43.395 -12.609 1.00 47.84 203 PRO A C 1
ATOM 1535 O O . PRO A 1 203 ? -42.675 -42.594 -11.683 1.00 47.84 203 PRO A O 1
ATOM 1538 N N . GLN A 1 204 ? -42.644 -43.072 -13.896 1.00 40.41 204 GLN A N 1
ATOM 1539 C CA . GLN A 1 204 ? -42.965 -41.803 -14.539 1.00 40.41 204 GLN A CA 1
ATOM 1540 C C . GLN A 1 204 ? -44.367 -41.296 -14.182 1.00 40.41 204 GLN A C 1
ATOM 1542 O O . GLN A 1 204 ? -45.301 -42.090 -14.068 1.00 40.41 204 GLN A O 1
ATOM 1547 N N . THR A 1 205 ? -44.568 -39.974 -14.183 1.00 35.62 205 THR A N 1
ATOM 1548 C CA . THR A 1 205 ? -45.823 -39.372 -14.670 1.00 35.62 205 THR A CA 1
ATOM 1549 C C . THR A 1 205 ? -45.588 -37.948 -15.197 1.00 35.62 205 THR A C 1
ATOM 1551 O O . THR A 1 205 ? -44.936 -37.143 -14.543 1.00 35.62 205 THR A O 1
ATOM 1554 N N . ALA A 1 206 ? -46.221 -37.676 -16.344 1.00 39.16 206 ALA A N 1
ATOM 1555 C CA . ALA A 1 206 ? -46.614 -36.381 -16.916 1.00 39.16 206 ALA A CA 1
ATOM 1556 C C . ALA A 1 206 ? -45.575 -35.546 -17.699 1.00 39.16 206 ALA A C 1
ATOM 1558 O O . ALA A 1 206 ? -44.789 -34.774 -17.164 1.00 39.16 206 ALA A O 1
ATOM 1559 N N . ALA A 1 207 ? -45.697 -35.671 -19.023 1.00 44.31 207 ALA A N 1
ATOM 1560 C CA . ALA A 1 207 ? -45.271 -34.743 -20.075 1.00 44.31 207 ALA A CA 1
ATOM 1561 C C . ALA A 1 207 ? -46.258 -33.538 -20.188 1.00 44.31 207 ALA A C 1
ATOM 1563 O O . ALA A 1 207 ? -47.131 -33.432 -19.325 1.00 44.31 207 ALA A O 1
ATOM 1564 N N . PRO A 1 208 ? -46.307 -32.726 -21.273 1.00 54.47 208 PRO A N 1
ATOM 1565 C CA . PRO A 1 208 ? -45.332 -32.423 -22.334 1.00 54.47 208 PRO A CA 1
ATOM 1566 C C . PRO A 1 208 ? -45.228 -30.900 -22.661 1.00 54.47 208 PRO A C 1
ATOM 1568 O O . PRO A 1 208 ? -45.902 -30.056 -22.078 1.00 54.47 208 PRO A O 1
ATOM 1571 N N . SER A 1 209 ? -44.446 -30.613 -23.710 1.00 40.19 209 SER A N 1
ATOM 1572 C CA . SER A 1 209 ? -44.678 -29.578 -24.739 1.00 40.19 209 SER A CA 1
ATOM 1573 C C . SER A 1 209 ? -43.876 -28.279 -24.666 1.00 40.19 209 SER A C 1
ATOM 1575 O O . SER A 1 209 ? -44.201 -27.315 -23.981 1.00 40.19 209 SER A O 1
ATOM 1577 N N . ALA A 1 210 ? -42.873 -28.259 -25.542 1.00 42.41 210 ALA A N 1
ATOM 1578 C CA . ALA A 1 210 ? -42.334 -27.081 -26.194 1.00 42.41 210 ALA A CA 1
ATOM 1579 C C . ALA A 1 210 ? -43.413 -26.302 -26.967 1.00 42.41 210 ALA A C 1
ATOM 1581 O O . ALA A 1 210 ? -44.351 -26.891 -27.504 1.00 42.41 210 ALA A O 1
ATOM 1582 N N . SER A 1 211 ? -43.206 -24.995 -27.117 1.00 41.50 211 SER A N 1
ATOM 1583 C CA . SER A 1 211 ? -43.597 -24.232 -28.307 1.00 41.50 211 SER A CA 1
ATOM 1584 C C . SER A 1 211 ? -42.735 -22.977 -28.393 1.00 41.50 211 SER A C 1
ATOM 1586 O O . SER A 1 211 ? -42.806 -22.086 -27.550 1.00 41.50 211 SER A O 1
ATOM 1588 N N . SER A 1 212 ? -41.895 -22.956 -29.421 1.00 41.75 212 SER A N 1
ATOM 1589 C CA . SER A 1 212 ? -41.439 -21.746 -30.093 1.00 41.75 212 SER A CA 1
ATOM 1590 C C . SER A 1 212 ? -42.645 -20.931 -30.577 1.00 41.75 212 SER A C 1
ATOM 1592 O O . SER A 1 212 ? -43.689 -21.515 -30.852 1.00 41.75 212 SER A O 1
ATOM 1594 N N . GLU A 1 213 ? -42.481 -19.615 -30.724 1.00 36.53 213 GLU A N 1
ATOM 1595 C CA . GLU A 1 213 ? -42.720 -18.866 -31.975 1.00 36.53 213 GLU A CA 1
ATOM 1596 C C . GLU A 1 213 ? -43.146 -17.405 -31.710 1.00 36.53 213 GLU A C 1
ATOM 1598 O O . GLU A 1 213 ? -44.083 -17.113 -30.975 1.00 36.53 213 GLU A O 1
ATOM 1603 N N . SER A 1 214 ? -42.482 -16.520 -32.455 1.00 39.94 214 SER A N 1
ATOM 1604 C CA . SER A 1 214 ? -43.020 -15.304 -33.074 1.00 39.94 214 SER A CA 1
ATOM 1605 C C . SER A 1 214 ? -42.992 -13.957 -32.332 1.00 39.94 214 SER A C 1
ATOM 1607 O O . SER A 1 214 ? -43.820 -13.620 -31.494 1.00 39.94 214 SER A O 1
ATOM 1609 N N . ALA A 1 215 ? -42.055 -13.137 -32.820 1.00 41.50 215 ALA A N 1
ATOM 1610 C CA . ALA A 1 215 ? -41.996 -11.669 -32.856 1.00 41.50 215 ALA A CA 1
ATOM 1611 C C . ALA A 1 215 ? -43.247 -11.047 -33.567 1.00 41.50 215 ALA A C 1
ATOM 1613 O O . ALA A 1 215 ? -44.082 -11.835 -34.024 1.00 41.50 215 ALA A O 1
ATOM 1614 N N . PRO A 1 216 ? -43.389 -9.709 -33.803 1.00 57.22 216 PRO A N 1
ATOM 1615 C CA . PRO A 1 216 ? -42.357 -8.654 -33.798 1.00 57.22 216 PRO A CA 1
ATOM 1616 C C . PRO A 1 216 ? -42.820 -7.242 -33.336 1.00 57.22 216 PRO A C 1
ATOM 1618 O O . PRO A 1 216 ? -43.904 -7.073 -32.788 1.00 57.22 216 PRO A O 1
ATOM 1621 N N . ASN A 1 217 ? -41.991 -6.236 -33.676 1.00 42.03 217 ASN A N 1
ATOM 1622 C CA . ASN A 1 217 ? -42.274 -4.798 -33.861 1.00 42.03 217 ASN A CA 1
ATOM 1623 C C . ASN A 1 217 ? -41.759 -3.890 -32.719 1.00 42.03 217 ASN A C 1
ATOM 1625 O O . ASN A 1 217 ? -42.125 -4.075 -31.570 1.00 42.03 217 ASN A O 1
ATOM 1629 N N . GLY A 1 218 ? -40.917 -2.878 -32.930 1.00 39.38 218 GLY A N 1
ATOM 1630 C CA . GLY A 1 218 ? -40.322 -2.321 -34.139 1.00 39.38 218 GLY A CA 1
ATOM 1631 C C . GLY A 1 218 ? -39.496 -1.070 -33.792 1.00 39.38 218 GLY A C 1
ATOM 1632 O O . GLY A 1 218 ? -39.719 -0.460 -32.754 1.00 39.38 218 GLY A O 1
ATOM 1633 N N . ALA A 1 219 ? -38.578 -0.733 -34.707 1.00 44.16 219 ALA A N 1
ATOM 1634 C CA . ALA A 1 219 ? -37.971 0.580 -34.994 1.00 44.16 219 ALA A CA 1
ATOM 1635 C C . ALA A 1 219 ? -37.198 1.308 -33.861 1.00 44.16 219 ALA A C 1
ATOM 1637 O O . ALA A 1 219 ? -37.765 1.708 -32.856 1.00 44.16 219 ALA A O 1
ATOM 1638 N N . ALA A 1 220 ? -35.861 1.432 -33.939 1.00 43.12 220 ALA A N 1
ATOM 1639 C CA . ALA A 1 220 ? -35.094 2.376 -34.787 1.00 43.12 220 ALA A CA 1
ATOM 1640 C C . ALA A 1 220 ? -35.272 3.840 -34.327 1.00 43.12 220 ALA A C 1
ATOM 1642 O O . ALA A 1 220 ? -36.381 4.262 -34.054 1.00 43.12 220 ALA A O 1
ATOM 1643 N N . ALA A 1 221 ? -34.287 4.729 -34.257 1.00 42.69 221 ALA A N 1
ATOM 1644 C CA . ALA A 1 221 ? -32.858 4.759 -34.542 1.00 42.69 221 ALA A CA 1
ATOM 1645 C C . ALA A 1 221 ? -32.348 6.106 -33.974 1.00 42.69 221 ALA A C 1
ATOM 1647 O O . ALA A 1 221 ? -33.146 7.019 -33.773 1.00 42.69 221 ALA A O 1
ATOM 1648 N N . GLY A 1 222 ? -31.034 6.268 -33.783 1.00 38.09 222 GLY A N 1
ATOM 1649 C CA . GLY A 1 222 ? -30.454 7.615 -33.686 1.00 38.09 222 GLY A CA 1
ATOM 1650 C C . GLY A 1 222 ? -29.233 7.773 -32.782 1.00 38.09 222 GLY A C 1
ATOM 1651 O O . GLY A 1 222 ? -29.314 8.373 -31.719 1.00 38.09 222 GLY A O 1
ATOM 1652 N N . ARG A 1 223 ? -28.074 7.300 -33.242 1.00 42.22 223 ARG A N 1
ATOM 1653 C CA . ARG A 1 223 ? -26.775 7.987 -33.044 1.00 42.22 223 ARG A CA 1
ATOM 1654 C C . ARG A 1 223 ? -26.400 8.600 -34.419 1.00 42.22 223 ARG A C 1
ATOM 1656 O O . ARG A 1 223 ? -27.076 8.223 -35.380 1.00 42.22 223 ARG A O 1
ATOM 1663 N N . PRO A 1 224 ? -25.312 9.380 -34.619 1.00 55.69 224 PRO A N 1
ATOM 1664 C CA . PRO A 1 224 ? -24.323 9.962 -33.689 1.00 55.69 224 PRO A CA 1
ATOM 1665 C C . PRO A 1 224 ? -23.924 11.437 -34.015 1.00 55.69 224 PRO A C 1
ATOM 1667 O O . PRO A 1 224 ? -24.369 12.013 -35.001 1.00 55.69 224 PRO A O 1
ATOM 1670 N N . GLY A 1 225 ? -22.962 11.970 -33.243 1.00 40.34 225 GLY A N 1
ATOM 1671 C CA . GLY A 1 225 ? -21.988 12.999 -33.670 1.00 40.34 225 GLY A CA 1
ATOM 1672 C C . GLY A 1 225 ? -22.308 14.420 -33.194 1.00 40.34 225 GLY A C 1
ATOM 1673 O O . GLY A 1 225 ? -23.471 14.771 -33.087 1.00 40.34 225 GLY A O 1
ATOM 1674 N N . SER A 1 226 ? -21.387 15.345 -32.924 1.00 48.22 226 SER A N 1
ATOM 1675 C CA . SER A 1 226 ? -19.925 15.435 -32.739 1.00 48.22 226 SER A CA 1
ATOM 1676 C C . SER A 1 226 ? -19.597 16.940 -32.854 1.00 48.22 226 SER A C 1
ATOM 1678 O O . SER A 1 226 ? -20.280 17.617 -33.619 1.00 48.22 226 SER A O 1
ATOM 1680 N N . ALA A 1 227 ? -18.511 17.401 -32.210 1.00 49.00 227 ALA A N 1
ATOM 1681 C CA . ALA A 1 227 ? -17.891 18.740 -32.334 1.00 49.00 227 ALA A CA 1
ATOM 1682 C C . ALA A 1 227 ? -18.672 19.904 -31.683 1.00 49.00 227 ALA A C 1
ATOM 1684 O O . ALA A 1 227 ? -19.882 19.835 -31.540 1.00 49.00 227 ALA A O 1
ATOM 1685 N N . SER A 1 228 ? -18.110 21.052 -31.308 1.00 49.22 228 SER A N 1
ATOM 1686 C CA . SER A 1 228 ? -16.769 21.598 -31.022 1.00 49.22 228 SER A CA 1
ATOM 1687 C C . SER A 1 228 ? -17.029 23.100 -30.789 1.00 49.22 228 SER A C 1
ATOM 1689 O O . SER A 1 228 ? -17.881 23.644 -31.485 1.00 49.22 228 SER A O 1
ATOM 1691 N N . SER A 1 229 ? -16.355 23.731 -29.823 1.00 48.28 229 SER A N 1
ATOM 1692 C CA . SER A 1 229 ? -16.097 25.186 -29.665 1.00 48.28 229 SER A CA 1
ATOM 1693 C C . SER A 1 229 ? -15.709 25.410 -28.194 1.00 48.28 229 SER A C 1
ATOM 1695 O O . SER A 1 229 ? -16.420 24.938 -27.316 1.00 48.28 229 SER A O 1
ATOM 1697 N N . GLY A 1 230 ? -14.610 26.048 -27.797 1.00 50.62 230 GLY A N 1
ATOM 1698 C CA . GLY A 1 230 ? -13.716 26.968 -28.491 1.00 50.62 230 GLY A CA 1
ATOM 1699 C C . GLY A 1 230 ? -13.735 28.319 -27.769 1.00 50.62 230 GLY A C 1
ATOM 1700 O O . GLY A 1 230 ? -14.580 29.121 -28.137 1.00 50.62 230 GLY A O 1
ATOM 1701 N N . GLU A 1 231 ? -12.822 28.492 -26.793 1.00 37.88 231 GLU A N 1
ATOM 1702 C CA . GLU A 1 231 ? -12.154 29.740 -26.322 1.00 37.88 231 GLU A CA 1
ATOM 1703 C C . GLU A 1 231 ? -13.026 30.987 -26.000 1.00 37.88 231 GLU A C 1
ATOM 1705 O O . GLU A 1 231 ? -14.251 30.902 -26.114 1.00 37.88 231 GLU A O 1
ATOM 1710 N N . PRO A 1 232 ? -12.495 32.145 -25.534 1.00 68.44 232 PRO A N 1
ATOM 1711 C CA . PRO A 1 232 ? -11.109 32.658 -25.445 1.00 68.44 232 PRO A CA 1
ATOM 1712 C C . PRO A 1 232 ? -10.433 32.586 -24.065 1.00 68.44 232 PRO A C 1
ATOM 1714 O O . PRO A 1 232 ? -11.141 32.417 -23.047 1.00 68.44 232 PRO A O 1
#

Mean predicted aligned error: 19.35 Å